Protein 3BD9 (pdb70)

CATH classification: 3.40.50.300

Organism: Homo sapiens (NCBI:txid9606)

Nearest PDB structures (foldseek):
  3bd9-assembly1_A  TM=1.004E+00  e=4.481E-53  Homo sapiens
  7sce-assembly1_A  TM=9.967E-01  e=6.102E-47  Escherichia coli K-12
  1zrh-assembly1_A  TM=9.631E-01  e=1.622E-33  Homo sapiens
  1vkj-assembly1_C  TM=9.773E-01  e=6.300E-31  Mus musculus
  1t8t-assembly1_B  TM=9.477E-01  e=1.942E-28  Homo sapiens

Foldseek 3Di:
DKFQADALEEAQDAVQLCQVVLLVLLVLDPQEDEQPDAPCQLLDPVNVVVDPVVVSVSGHIDDPSHGYYYYHNVNLPRLRRLVSVCVVPLLGAYEYGHEFLLVQLLSVVFVVVVVQVVVPHDDDDPCPQQADPVVRAGDCVRCSNVSSLNLVSVVSNCVRHPLLRYDYAHSVCCFVPNPVSSVVVCVSVVHDDDRDPQQWDDDVVVSGIWGDRDPPDIGRDDDDTDDDDPVSSVNSNVVSVVSLVVVCVSNVHNNDHD

Secondary structure (DSSP, 8-state):
--EE---SEEEEE-TTSSHHHHHHHHTTSTTEEEPSS----TT-HHHHHT-HHHHHTTSPEE-TT-EEEEE-GGGGT-TTHHHHHHHH-TT-EEEEEE--HHHHHHHHHHHHHHHHHHTT-----HHHHHB-TTT-SB-TTSHHHHHT-HHHHHHHHHTTS-GGGEEEEEHHHHHH-HHHHHHHHHHHTT------GGGEEEETTTTEEEEE-SSS-EE-----PPP--HHHHHHHHHHHHHHHHHHHHHHS------

Radius of gyration: 18.95 Å; Cα contacts (8 Å, |Δi|>4): 386; chains: 1; bounding box: 40×45×60 Å

InterPro domains:
  IPR000863 Sulfotransferase domain [PF00685] (91-335)
  IPR027417 P-loop containing nucleoside triphosphate hydrolase [G3DSA:3.40.50.300] (86-346)
  IPR027417 P-loop containing nucleoside triphosphate hydrolase [SSF52540] (83-345)
  IPR037359 Heparan sulfate sulfotransferase [PTHR10605] (77-345)

Structure (mmCIF, N/CA/C/O backbone):
data_3BD9
#
_entry.id   3BD9
#
_cell.length_a   59.270
_cell.length_b   59.270
_cell.length_c   173.957
_cell.angle_alpha   90.00
_cell.angle_beta   90.00
_cell.angle_gamma   90.00
#
_symmetry.space_group_name_H-M   'P 43 21 2'
#
loop_
_entity.id
_entity.type
_entity.pdbx_description
1 polymer 'Heparan sulfate glucosamine 3-O-sulfotransferase 5'
2 non-polymer "ADENOSINE-3'-5'-DIPHOSPHATE"
3 water water
#
loop_
_atom_site.group_PDB
_atom_site.id
_atom_site.type_symbol
_atom_site.label_atom_id
_atom_site.label_alt_id
_atom_site.label_comp_id
_atom_site.label_asym_id
_atom_site.label_entity_id
_atom_site.label_seq_id
_atom_site.pdbx_PDB_ins_code
_atom_site.Cartn_x
_atom_site.Cartn_y
_atom_site.Cartn_z
_atom_site.occupancy
_atom_site.B_iso_or_equiv
_atom_site.auth_seq_id
_atom_site.auth_comp_id
_atom_site.auth_asym_id
_atom_site.auth_atom_id
_atom_site.pdbx_PDB_model_num
ATOM 1 N N . SER A 1 19 ? 0.510 35.298 86.592 1.00 50.21 85 SER A N 1
ATOM 2 C CA . SER A 1 19 ? 0.506 33.807 86.668 1.00 50.17 85 SER A CA 1
ATOM 3 C C . SER A 1 19 ? -0.253 33.203 85.490 1.00 48.86 85 SER A C 1
ATOM 4 O O . SER A 1 19 ? 0.090 32.126 85.004 1.00 51.16 85 SER A O 1
ATOM 7 N N . HIS A 1 20 ? -1.294 33.893 85.039 1.00 45.34 86 HIS A N 1
ATOM 8 C CA . HIS A 1 20 ? -2.078 33.425 83.906 1.00 41.94 86 HIS A CA 1
ATOM 9 C C . HIS A 1 20 ? -2.023 34.508 82.829 1.00 41.21 86 HIS A C 1
ATOM 10 O O . HIS A 1 20 ? -2.700 35.532 82.936 1.00 39.97 86 HIS A O 1
ATOM 17 N N . MET A 1 21 ? -1.211 34.286 81.798 1.00 39.93 87 MET A N 1
ATOM 18 C CA . MET A 1 21 ? -1.074 35.271 80.732 1.00 41.56 87 MET A CA 1
ATOM 19 C C . MET A 1 21 ? -0.973 34.703 79.328 1.00 39.87 87 MET A C 1
ATOM 20 O O . MET A 1 21 ? -0.708 33.514 79.127 1.00 38.51 87 MET A O 1
ATOM 25 N N . GLN A 1 22 ? -1.174 35.582 78.355 1.00 36.82 88 GLN A N 1
ATOM 26 C CA . GLN A 1 22 ? -1.073 35.207 76.962 1.00 34.86 88 GLN A CA 1
ATOM 27 C C . GLN A 1 22 ? 0.402 35.330 76.631 1.00 34.07 88 GLN A C 1
ATOM 28 O O . GLN A 1 22 ? 0.970 36.417 76.693 1.00 35.20 88 GLN A O 1
ATOM 34 N N . GLN A 1 23 ? 1.028 34.207 76.308 1.00 32.59 89 GLN A N 1
ATOM 35 C CA . GLN A 1 23 ? 2.452 34.205 75.999 1.00 33.06 89 GLN A CA 1
ATOM 36 C C . GLN A 1 23 ? 2.706 33.910 74.526 1.00 32.25 89 GLN A C 1
ATOM 37 O O . GLN A 1 23 ? 1.925 33.209 73.875 1.00 30.53 89 GLN A O 1
ATOM 43 N N . LEU A 1 24 ? 3.796 34.456 73.999 1.00 31.49 90 LEU A N 1
ATOM 44 C CA . LEU A 1 24 ? 4.161 34.198 72.616 1.00 31.41 90 LEU A CA 1
ATOM 45 C C . LEU A 1 24 ? 4.585 32.729 72.550 1.00 30.49 90 LEU A C 1
ATOM 46 O O . LEU A 1 24 ? 5.111 32.186 73.521 1.00 31.24 90 LEU A O 1
ATOM 51 N N . PRO A 1 25 ? 4.357 32.064 71.412 1.00 30.51 91 PRO A N 1
ATOM 52 C CA . PRO A 1 25 ? 4.746 30.652 71.287 1.00 29.58 91 PRO A CA 1
ATOM 53 C C . PRO A 1 25 ? 6.257 30.439 71.411 1.00 29.51 91 PRO A C 1
ATOM 54 O O . PRO A 1 25 ? 7.036 31.280 70.978 1.00 29.25 91 PRO A O 1
ATOM 58 N N . LYS A 1 26 ? 6.669 29.335 72.031 1.00 28.38 92 LYS A N 1
ATOM 59 C CA . LYS A 1 26 ? 8.091 29.046 72.163 1.00 30.53 92 LYS A CA 1
ATOM 60 C C . LYS A 1 26 ? 8.471 27.933 71.186 1.00 29.34 92 LYS A C 1
ATOM 61 O O . LYS A 1 26 ? 9.634 27.530 71.086 1.00 29.20 92 LYS A O 1
ATOM 67 N N . ALA A 1 27 ? 7.471 27.446 70.463 1.00 26.47 93 ALA A N 1
ATOM 68 C CA . ALA A 1 27 ? 7.678 26.405 69.469 1.00 27.24 93 ALA A CA 1
ATOM 69 C C . ALA A 1 27 ? 6.631 26.604 68.387 1.00 26.74 93 ALA A C 1
ATOM 70 O O . ALA A 1 27 ? 5.455 26.843 68.679 1.00 27.23 93 ALA A O 1
ATOM 72 N N . ILE A 1 28 ? 7.059 26.512 67.138 1.00 24.86 94 ILE A N 1
ATOM 73 C CA . ILE A 1 28 ? 6.144 26.684 66.028 1.00 24.03 94 ILE A CA 1
ATOM 74 C C . ILE A 1 28 ? 6.289 25.554 65.027 1.00 23.79 94 ILE A C 1
ATOM 75 O O . ILE A 1 28 ? 7.405 25.191 64.634 1.00 24.66 94 ILE A O 1
ATOM 80 N N . ILE A 1 29 ? 5.153 24.991 64.633 1.00 21.97 95 ILE A N 1
ATOM 81 C CA . ILE A 1 29 ? 5.117 23.932 63.640 1.00 20.52 95 ILE A CA 1
ATOM 82 C C . ILE A 1 29 ? 5.017 24.722 62.350 1.00 21.63 95 ILE A C 1
ATOM 83 O O . ILE A 1 29 ? 3.941 25.205 61.987 1.00 22.34 95 ILE A O 1
ATOM 88 N N . ILE A 1 30 ? 6.142 24.868 61.662 1.00 20.95 96 ILE A N 1
ATOM 89 C CA . ILE A 1 30 ? 6.160 25.657 60.444 1.00 22.78 96 ILE A CA 1
ATOM 90 C C . ILE A 1 30 ? 5.793 24.922 59.160 1.00 24.95 96 ILE A C 1
ATOM 91 O O . ILE A 1 30 ? 5.633 25.548 58.109 1.00 27.02 96 ILE A O 1
ATOM 96 N N . GLY A 1 31 ? 5.643 23.605 59.247 1.00 25.06 97 GLY A N 1
ATOM 97 C CA . GLY A 1 31 ? 5.298 22.820 58.075 1.00 23.26 97 GLY A CA 1
ATOM 98 C C . GLY A 1 31 ? 5.480 21.347 58.392 1.00 24.12 97 GLY A C 1
ATOM 99 O O . GLY A 1 31 ? 5.809 21.013 59.525 1.00 24.27 97 GLY A O 1
ATOM 100 N N . VAL A 1 32 ? 5.264 20.467 57.417 1.00 23.98 98 VAL A N 1
ATOM 101 C CA . VAL A 1 32 ? 4.860 20.864 56.069 1.00 25.47 98 VAL 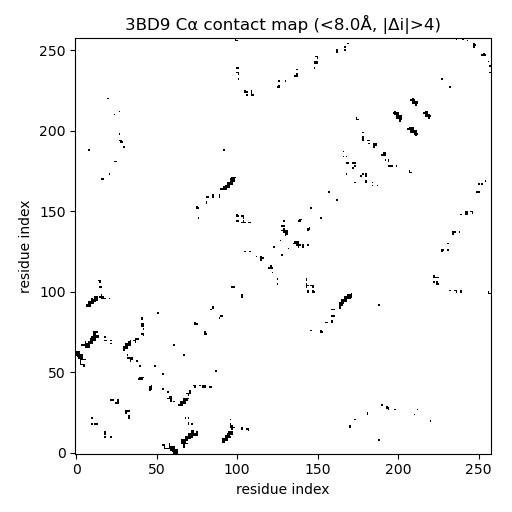A CA 1
ATOM 102 C C . VAL A 1 32 ? 3.399 20.506 55.812 1.00 26.73 98 VAL A C 1
ATOM 103 O O . VAL A 1 32 ? 2.915 19.479 56.292 1.00 28.08 98 VAL A O 1
ATOM 107 N N . ARG A 1 33 ? 2.696 21.342 55.054 1.00 27.24 99 ARG A N 1
ATOM 108 C CA . ARG A 1 33 ? 1.291 21.079 54.739 1.00 28.80 99 ARG A CA 1
ATOM 109 C C . ARG A 1 33 ? 1.100 19.649 54.216 1.00 26.49 99 ARG A C 1
ATOM 110 O O . ARG A 1 33 ? 1.813 19.207 53.316 1.00 25.27 99 ARG A O 1
ATOM 118 N N . LYS A 1 34 ? 0.130 18.943 54.787 1.00 25.43 100 LYS A N 1
ATOM 119 C CA . LYS A 1 34 ? -0.184 17.559 54.421 1.00 26.98 100 LYS A CA 1
ATOM 120 C C . LYS A 1 34 ? 0.790 16.549 55.022 1.00 24.91 100 LYS A C 1
ATOM 121 O O . LYS A 1 34 ? 0.697 15.352 54.752 1.00 25.35 100 LYS A O 1
ATOM 127 N N . GLY A 1 35 ? 1.717 17.027 55.845 1.00 22.08 101 GLY A N 1
ATOM 128 C CA . GLY A 1 35 ? 2.664 16.121 56.469 1.00 22.28 101 GLY A CA 1
ATOM 129 C C . GLY A 1 35 ? 2.112 15.603 57.785 1.00 22.84 101 GLY A C 1
ATOM 130 O O . GLY A 1 35 ? 2.683 14.700 58.398 1.00 23.52 101 GLY A O 1
ATOM 131 N N . GLY A 1 36 ? 0.996 16.189 58.212 1.00 23.66 102 GLY A N 1
ATOM 132 C CA . GLY A 1 36 ? 0.355 15.807 59.457 1.00 23.35 102 GLY A CA 1
ATOM 133 C C . GLY A 1 36 ? 0.507 16.858 60.546 1.00 25.86 102 GLY A C 1
ATOM 134 O O . GLY A 1 36 ? 0.631 16.516 61.727 1.00 24.29 102 GLY A O 1
ATOM 135 N N . THR A 1 37 ? 0.494 18.137 60.163 1.00 24.02 103 THR A N 1
ATOM 136 C CA . THR A 1 37 ? 0.646 19.224 61.129 1.00 24.83 103 THR A CA 1
ATOM 137 C C . THR A 1 37 ? -0.470 19.304 62.178 1.00 27.06 103 THR A C 1
ATOM 138 O O . THR A 1 37 ? -0.198 19.522 63.362 1.00 26.48 103 THR A O 1
ATOM 142 N N . ARG A 1 38 ? -1.721 19.154 61.750 1.00 28.88 104 ARG A N 1
ATOM 143 C CA . ARG A 1 38 ? -2.861 19.208 62.682 1.00 29.28 104 ARG A CA 1
ATOM 144 C C . ARG A 1 38 ? -2.775 18.056 63.693 1.00 26.73 104 ARG A C 1
ATOM 145 O O . ARG A 1 38 ? -2.899 18.261 64.906 1.00 25.54 104 ARG A O 1
ATOM 153 N N . ALA A 1 39 ? -2.545 16.849 63.185 1.00 25.59 105 ALA A N 1
ATOM 154 C CA . ALA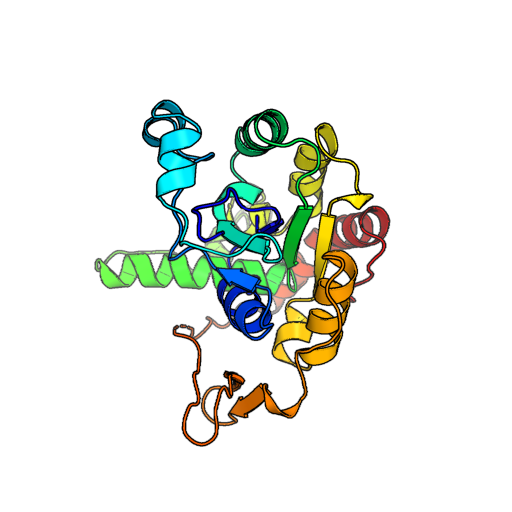 A 1 39 ? -2.421 15.663 64.026 1.00 25.41 105 ALA A CA 1
ATOM 155 C C . ALA A 1 39 ? -1.301 15.848 65.044 1.00 26.15 105 ALA A C 1
ATOM 156 O O . ALA A 1 39 ? -1.463 15.542 66.224 1.00 26.60 105 ALA A O 1
ATOM 158 N N . LEU A 1 40 ? -0.160 16.354 64.589 1.00 24.88 106 LEU A N 1
ATOM 159 C CA . LEU A 1 40 ? 0.964 16.563 65.493 1.00 25.56 106 LEU A CA 1
ATOM 160 C C . LEU A 1 40 ? 0.598 17.540 66.607 1.00 25.83 106 LEU A C 1
ATOM 161 O O . LEU A 1 40 ? 0.901 17.304 67.780 1.00 26.46 106 LEU A O 1
ATOM 166 N N . LEU A 1 41 ? -0.049 18.638 66.238 1.00 25.49 107 LEU A N 1
ATOM 167 C CA . LEU A 1 41 ? -0.439 19.641 67.222 1.00 28.06 107 LEU A CA 1
ATOM 168 C C . LEU A 1 41 ? -1.415 19.069 68.248 1.00 28.40 107 LEU A C 1
ATOM 169 O O . LEU A 1 41 ? -1.247 19.268 69.450 1.00 29.16 107 LEU A O 1
ATOM 174 N N . GLU A 1 42 ? -2.431 18.356 67.771 1.00 29.06 108 GLU A N 1
ATOM 175 C CA . GLU A 1 42 ? -3.422 17.768 68.657 1.00 30.61 108 GLU A CA 1
ATOM 176 C C . GLU A 1 42 ? -2.799 16.776 69.627 1.00 31.43 108 GLU A C 1
ATOM 177 O O . GLU A 1 42 ? -3.180 16.721 70.791 1.00 30.85 108 GLU A O 1
ATOM 183 N N . MET A 1 43 ? -1.854 15.979 69.142 1.00 30.44 109 MET A N 1
ATO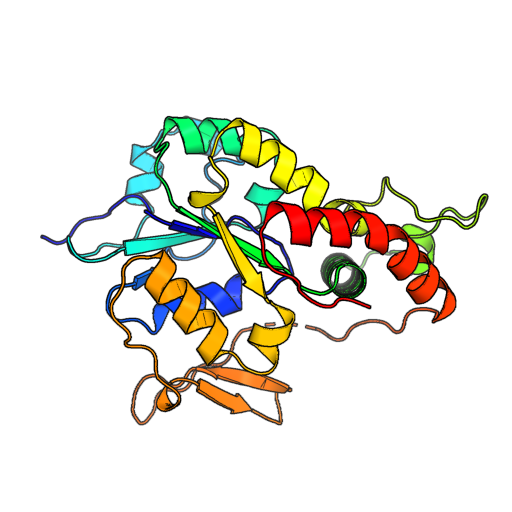M 184 C CA . MET A 1 43 ? -1.218 14.980 69.986 1.00 30.79 109 MET A CA 1
ATOM 185 C C . MET A 1 43 ? -0.303 15.601 71.032 1.00 31.18 109 MET A C 1
ATOM 186 O O . MET A 1 43 ? -0.269 15.148 72.172 1.00 31.29 109 MET A O 1
ATOM 191 N N . LEU A 1 44 ? 0.442 16.633 70.649 1.00 30.29 110 LEU A N 1
ATOM 192 C CA . LEU A 1 44 ? 1.325 17.308 71.590 1.00 29.75 110 LEU A CA 1
ATOM 193 C C . LEU A 1 44 ? 0.473 17.963 72.673 1.00 29.66 110 LEU A C 1
ATOM 194 O O . LEU A 1 44 ? 0.919 18.133 73.802 1.00 31.03 110 LEU A O 1
ATOM 199 N N . ASN A 1 45 ? -0.761 18.314 72.324 1.00 28.85 111 ASN A N 1
ATOM 200 C CA . ASN A 1 45 ? -1.660 18.948 73.278 1.00 29.54 111 ASN A CA 1
ATOM 201 C C . ASN A 1 45 ? -2.087 17.980 74.377 1.00 30.77 111 ASN A C 1
ATOM 202 O O . ASN A 1 45 ? -2.742 18.375 75.345 1.00 28.79 111 ASN A O 1
ATO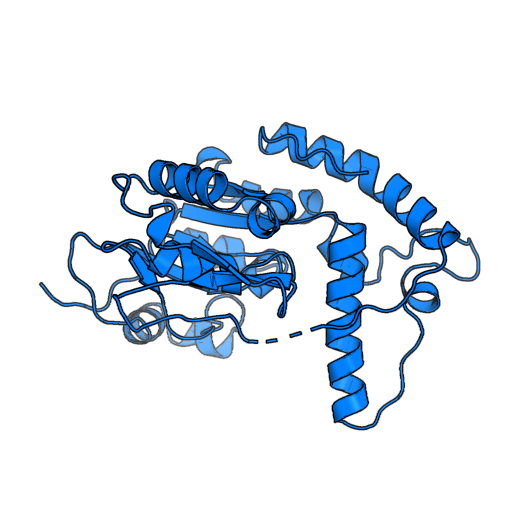M 207 N N . LEU A 1 46 ? -1.722 16.711 74.222 1.00 31.22 112 LEU A N 1
ATOM 208 C CA . LEU A 1 46 ? -2.044 15.710 75.234 1.00 32.84 112 LEU A CA 1
ATOM 209 C C . LEU A 1 46 ? -1.164 15.969 76.454 1.00 32.64 112 LEU A C 1
ATOM 210 O O . LEU A 1 46 ? -1.527 15.613 77.575 1.00 32.92 112 LEU A O 1
ATOM 215 N N . HIS A 1 47 ? -0.005 16.587 76.223 1.00 31.28 113 HIS A N 1
ATOM 216 C CA . HIS A 1 47 ? 0.934 16.898 77.298 1.00 30.78 113 HIS A CA 1
ATOM 217 C C . HIS A 1 47 ? 0.388 18.040 78.162 1.00 33.67 113 HIS A C 1
ATOM 218 O O . HIS A 1 47 ? 0.030 19.110 77.657 1.00 33.27 113 HIS A O 1
ATOM 225 N N . PRO A 1 48 ? 0.318 17.824 79.481 1.00 35.16 114 PRO A N 1
ATOM 226 C CA . PRO A 1 48 ? -0.192 18.833 80.418 1.00 36.61 114 PRO A CA 1
ATOM 227 C C . PRO A 1 48 ? 0.474 20.205 80.370 1.00 36.08 114 PRO A C 1
ATOM 228 O O . PRO A 1 48 ? -0.136 21.202 80.761 1.00 39.41 114 PRO A O 1
ATOM 232 N N . ALA A 1 49 ? 1.712 20.269 79.892 1.00 34.73 115 ALA A N 1
ATOM 233 C CA . ALA A 1 49 ? 2.418 21.549 79.828 1.00 33.98 115 ALA A CA 1
ATOM 234 C C . ALA A 1 49 ? 2.271 22.267 78.487 1.00 33.97 115 ALA A C 1
ATOM 235 O O . ALA A 1 49 ? 2.710 23.407 78.341 1.00 34.59 115 ALA A O 1
ATOM 237 N N . VAL A 1 50 ? 1.648 21.609 77.514 1.00 32.10 116 VAL A N 1
ATOM 238 C CA . VAL A 1 50 ? 1.451 22.214 76.202 1.00 31.53 116 VAL A CA 1
ATOM 239 C C . VAL A 1 50 ? 0.088 22.874 76.057 1.00 33.79 116 VAL A C 1
ATOM 240 O O . VAL A 1 50 ? -0.925 22.342 76.520 1.00 36.41 116 VAL A O 1
ATOM 244 N N . VAL A 1 51 ? 0.071 24.041 75.418 1.00 33.55 117 VAL A N 1
ATOM 245 C CA . VAL A 1 51 ? -1.164 24.775 75.163 1.00 34.75 117 VAL A CA 1
ATOM 246 C C . VAL A 1 51 ? -1.109 25.161 73.680 1.00 37.31 117 VAL A C 1
ATOM 247 O O . VAL A 1 51 ? -0.157 25.803 73.229 1.00 34.79 117 VAL A O 1
ATOM 251 N N . LYS A 1 52 ? -2.116 24.763 72.913 1.00 39.27 118 LYS A N 1
ATOM 252 C CA . LYS A 1 52 ? -2.103 25.075 71.495 1.00 43.69 118 LYS A CA 1
ATOM 253 C C . LYS A 1 52 ? -2.884 26.326 71.123 1.00 45.70 118 LYS A C 1
ATOM 254 O O . LYS A 1 52 ? -3.965 26.580 71.654 1.00 45.03 118 LYS A O 1
ATOM 260 N N . ALA A 1 53 ? -2.316 27.110 70.211 1.00 48.06 119 ALA A N 1
ATOM 261 C CA . ALA A 1 53 ? -2.969 28.316 69.727 1.00 52.19 119 ALA A CA 1
ATOM 262 C C . ALA A 1 53 ? -4.130 27.853 68.850 1.00 54.71 119 ALA A C 1
ATOM 263 O O . ALA A 1 53 ? -3.953 26.995 67.980 1.00 53.78 119 ALA A O 1
ATOM 265 N N . SER A 1 54 ? -5.315 28.411 69.083 1.00 58.72 120 SER A N 1
ATOM 266 C CA . SER A 1 54 ? -6.503 28.032 68.319 1.00 62.46 120 SER A CA 1
ATOM 267 C C . SER A 1 54 ? -6.449 28.504 66.868 1.00 64.21 120 SER A C 1
ATOM 268 O O . SER A 1 54 ? -6.269 29.695 66.594 1.00 64.98 120 SER A O 1
ATOM 270 N N . GLN A 1 55 ? -6.609 27.554 65.949 1.00 64.97 121 GLN A N 1
ATOM 271 C CA . GLN A 1 55 ? -6.596 27.831 64.518 1.00 65.46 121 GLN A CA 1
ATOM 272 C C . GLN A 1 55 ? -5.298 28.492 64.074 1.00 65.22 121 GLN A C 1
ATOM 273 O O . GLN A 1 55 ? -4.426 28.787 64.894 1.00 65.12 121 GLN A O 1
ATOM 275 N N . GLU A 1 56 ? -5.176 28.708 62.767 1.00 64.73 122 GLU A N 1
ATOM 276 C CA . GLU A 1 56 ? -4.002 29.359 62.199 1.00 66.07 122 GLU A CA 1
ATOM 277 C C . GLU A 1 56 ? -4.264 30.862 62.201 1.00 64.69 122 GLU A C 1
ATOM 278 O O . GLU A 1 56 ? -5.312 31.316 61.742 1.00 64.63 122 GLU A O 1
ATOM 284 N N . ILE A 1 57 ? -3.309 31.627 62.721 1.00 62.63 123 ILE A N 1
ATOM 285 C CA . ILE A 1 57 ? -3.454 33.074 62.807 1.00 60.25 123 ILE A CA 1
ATOM 286 C C . ILE A 1 57 ? -2.898 33.814 61.589 1.00 57.76 123 ILE A C 1
ATOM 287 O O . ILE A 1 57 ? -3.304 34.943 61.310 1.00 57.52 123 ILE A O 1
ATOM 292 N N . HIS A 1 58 ? -1.982 33.180 60.863 1.00 55.75 124 HIS A N 1
ATOM 293 C CA . HIS A 1 58 ? -1.376 33.811 59.690 1.00 54.19 124 HIS A CA 1
ATOM 294 C C . HIS A 1 58 ? -0.838 35.183 60.073 1.00 51.39 124 HIS A C 1
ATOM 295 O O . HIS A 1 58 ? -1.390 36.214 59.686 1.00 51.39 124 HIS A O 1
ATOM 302 N N . PHE A 1 59 ? 0.245 35.192 60.837 1.00 47.89 125 PHE A N 1
ATOM 303 C CA . PHE A 1 59 ? 0.829 36.441 61.283 1.00 44.72 125 PHE A CA 1
ATOM 304 C C . PHE A 1 59 ? 2.042 36.861 60.463 1.00 43.98 125 PHE A C 1
ATOM 305 O O . PHE A 1 59 ? 2.084 37.966 59.928 1.00 44.53 125 PHE A O 1
ATOM 313 N N . PHE A 1 60 ? 3.020 35.969 60.358 1.00 42.91 126 PHE A N 1
ATOM 314 C CA . PHE A 1 60 ? 4.252 36.256 59.632 1.00 41.80 126 PHE A CA 1
ATOM 315 C C . PHE A 1 60 ? 4.150 36.184 58.114 1.00 41.83 126 PHE A C 1
ATOM 316 O O . PHE A 1 60 ? 4.972 36.763 57.413 1.00 39.95 126 PHE A O 1
ATOM 324 N N . ASP A 1 61 ? 3.148 35.473 57.611 1.00 44.48 127 ASP A N 1
ATOM 325 C CA . ASP A 1 61 ? 2.965 35.320 56.169 1.00 47.02 127 ASP A CA 1
ATOM 326 C C . ASP A 1 61 ? 1.934 36.286 55.586 1.00 48.99 127 ASP A C 1
ATOM 327 O O . ASP A 1 61 ? 1.556 36.162 54.421 1.00 49.65 127 ASP A O 1
ATOM 332 N N . ASN A 1 62 ? 1.481 37.241 56.392 1.00 50.19 128 ASN A N 1
ATOM 333 C CA . ASN A 1 62 ? 0.480 38.207 55.947 1.00 50.99 128 ASN A CA 1
ATOM 334 C C . ASN A 1 62 ? 0.890 39.621 56.345 1.00 51.56 128 ASN A C 1
ATOM 335 O O . ASN A 1 62 ? 0.865 39.962 57.527 1.00 52.19 128 ASN A O 1
ATOM 340 N N . ASP A 1 63 ? 1.252 40.446 55.364 1.00 53.31 129 ASP A N 1
ATOM 341 C CA . ASP A 1 63 ? 1.677 41.822 55.635 1.00 54.44 129 ASP A CA 1
ATOM 342 C C . ASP A 1 63 ? 0.655 42.646 56.416 1.00 54.29 129 ASP A C 1
ATOM 343 O O . ASP A 1 63 ? 1.023 43.430 57.290 1.00 55.46 129 ASP A O 1
ATOM 348 N N . GLU A 1 64 ? -0.623 42.478 56.099 1.00 53.88 130 GLU A N 1
ATOM 349 C CA . GLU A 1 64 ? -1.667 43.219 56.796 1.00 53.25 130 GLU A CA 1
ATOM 350 C C . GLU A 1 64 ? -1.597 42.939 58.297 1.00 52.30 130 GLU A C 1
ATOM 351 O O . GLU A 1 64 ? -1.531 43.863 59.108 1.00 52.85 130 GLU A O 1
ATOM 353 N N . ASN A 1 65 ? -1.605 41.661 58.662 1.00 50.85 131 ASN A N 1
ATOM 354 C CA . ASN A 1 65 ? -1.550 41.274 60.068 1.00 48.01 131 ASN A CA 1
ATOM 355 C C . ASN A 1 65 ? -0.190 41.521 60.709 1.00 46.58 131 ASN A C 1
ATOM 356 O O . ASN A 1 65 ? -0.113 41.917 61.874 1.00 45.88 131 ASN A O 1
ATOM 361 N N . TYR A 1 66 ? 0.881 41.286 59.957 1.00 44.31 132 TYR A N 1
ATOM 362 C CA . TYR A 1 66 ? 2.219 41.493 60.487 1.00 42.97 132 TYR A CA 1
ATOM 363 C C . TYR A 1 66 ? 2.432 42.963 60.819 1.00 43.07 132 TYR A C 1
ATOM 364 O O . TYR A 1 66 ? 3.281 43.303 61.642 1.00 42.45 132 TYR A O 1
ATOM 373 N N . GLY A 1 67 ? 1.653 43.833 60.179 1.00 43.87 133 GLY A N 1
ATOM 374 C CA . GLY A 1 67 ? 1.777 45.260 60.425 1.00 43.25 133 GLY A CA 1
ATOM 375 C C . GLY A 1 67 ? 1.212 45.668 61.775 1.00 44.43 133 GLY A C 1
ATOM 376 O O . GLY A 1 67 ? 1.643 46.663 62.368 1.00 43.64 133 GLY A O 1
ATOM 377 N N . LYS A 1 68 ? 0.248 44.897 62.269 1.00 44.09 134 LYS A N 1
ATOM 378 C CA . LYS A 1 68 ? -0.373 45.192 63.561 1.00 45.24 134 LYS A CA 1
ATOM 379 C C . LYS A 1 68 ? 0.587 45.024 64.748 1.00 43.74 134 LYS A C 1
ATOM 380 O O . LYS A 1 68 ? 0.275 45.435 65.867 1.00 45.01 134 LYS A O 1
ATOM 386 N N . GLY A 1 69 ? 1.750 44.423 64.508 1.00 41.22 135 GLY A N 1
ATOM 387 C CA . GLY A 1 69 ? 2.721 44.260 65.579 1.00 39.13 135 GLY A CA 1
ATOM 388 C C . GLY A 1 69 ? 2.660 42.984 66.403 1.00 38.65 135 GLY A C 1
ATOM 389 O O . GLY A 1 69 ? 1.644 42.279 66.433 1.00 37.94 135 GLY A O 1
ATOM 390 N N . ILE A 1 70 ? 3.763 42.701 67.091 1.00 38.12 136 ILE A N 1
ATOM 391 C CA . ILE A 1 70 ? 3.884 41.511 67.929 1.00 37.82 136 ILE A CA 1
ATOM 392 C C . ILE A 1 70 ? 2.822 41.418 69.029 1.00 37.80 136 ILE A C 1
ATOM 393 O O . ILE A 1 70 ? 2.372 40.325 69.371 1.00 36.90 136 ILE A O 1
ATOM 398 N N . GLU A 1 71 ? 2.410 42.553 69.575 1.00 37.85 137 GLU A N 1
ATOM 399 C CA . GLU A 1 71 ? 1.406 42.540 70.628 1.00 38.77 137 GLU A CA 1
ATOM 400 C C . GLU A 1 71 ? 0.046 42.018 70.162 1.00 38.75 137 GLU A C 1
ATOM 401 O O . GLU A 1 71 ? -0.639 41.303 70.897 1.00 38.70 137 GLU A O 1
ATOM 407 N N . TRP A 1 72 ? -0.350 42.374 68.948 1.00 39.83 138 TRP A N 1
ATOM 408 C CA . TRP A 1 72 ? -1.623 41.899 68.414 1.00 40.47 138 TRP A CA 1
ATOM 409 C C . TRP A 1 72 ? -1.551 40.375 68.346 1.00 40.11 138 TRP A C 1
ATOM 410 O O . TRP A 1 72 ? -2.506 39.677 68.681 1.00 40.78 138 TRP A O 1
ATOM 421 N N . TYR A 1 73 ? -0.396 39.878 67.915 1.00 39.48 139 TYR A N 1
ATOM 422 C CA . TYR A 1 73 ? -0.130 38.446 67.785 1.00 39.63 139 TYR A CA 1
ATOM 423 C C . TYR A 1 73 ? -0.234 37.763 69.144 1.00 39.70 139 TYR A C 1
ATOM 424 O O . TYR A 1 73 ? -0.919 36.752 69.309 1.00 39.27 139 TYR A O 1
ATOM 433 N N . ARG A 1 74 ? 0.462 38.342 70.110 1.00 39.73 140 ARG A N 1
ATOM 434 C CA . ARG A 1 74 ? 0.498 37.857 71.477 1.00 39.68 140 ARG A CA 1
ATOM 435 C C . ARG A 1 74 ? -0.914 37.701 72.054 1.00 40.27 140 ARG A C 1
ATOM 436 O O . ARG A 1 74 ? -1.231 36.675 72.658 1.00 37.32 140 ARG A O 1
ATOM 444 N N . LYS A 1 75 ? -1.760 38.712 71.853 1.00 40.65 141 LYS A N 1
ATOM 445 C CA . LYS A 1 75 ? -3.126 38.685 72.376 1.00 41.65 141 LYS A CA 1
ATOM 446 C C . LYS A 1 75 ? -4.079 37.793 71.591 1.00 41.20 141 LYS A C 1
ATOM 447 O O . LYS A 1 75 ? -5.276 37.760 71.863 1.00 41.49 141 LYS A O 1
ATOM 453 N N . LYS A 1 76 ? -3.548 37.074 70.610 1.00 40.92 142 LYS A N 1
ATOM 454 C CA . LYS A 1 76 ? -4.363 36.149 69.829 1.00 39.81 142 LYS A CA 1
ATOM 455 C C . LYS A 1 76 ? -4.046 34.751 70.370 1.00 39.15 142 LYS A C 1
ATOM 456 O O . LYS A 1 76 ? -4.620 33.749 69.940 1.00 38.58 142 LYS A O 1
ATOM 458 N N . MET A 1 77 ? -3.117 34.702 71.323 1.00 37.74 143 MET A N 1
ATOM 459 C CA . MET A 1 77 ? -2.709 33.449 71.950 1.00 37.59 143 MET A CA 1
ATOM 460 C C . MET A 1 77 ? -3.626 33.141 73.139 1.00 37.01 143 MET A C 1
ATOM 461 O O . MET A 1 77 ? -4.244 34.036 73.718 1.00 36.22 143 MET A O 1
ATOM 466 N N . PRO A 1 78 ? -3.724 31.863 73.518 1.00 35.53 144 PRO A N 1
ATOM 467 C CA . PRO A 1 78 ? -4.579 31.515 74.650 1.00 34.81 144 PRO A CA 1
ATOM 468 C C . PRO A 1 78 ? -3.839 31.843 75.945 1.00 35.19 144 PRO A C 1
ATOM 469 O O . PRO A 1 78 ? -2.630 32.084 75.923 1.00 34.18 144 PRO A O 1
ATOM 473 N N . PHE A 1 79 ? -4.560 31.881 77.061 1.00 34.62 145 PHE A N 1
ATOM 474 C CA . PHE A 1 79 ? -3.945 32.170 78.353 1.00 34.08 145 PHE A CA 1
ATOM 475 C C . PHE A 1 79 ? -3.276 30.903 78.884 1.00 34.88 145 PHE A C 1
ATOM 476 O O . PHE A 1 79 ? -3.824 29.806 78.768 1.00 35.85 145 PHE A O 1
ATOM 484 N N . SER A 1 80 ? -2.091 31.060 79.465 1.00 33.34 146 SER A N 1
ATOM 485 C CA . SER A 1 80 ? -1.345 29.923 79.991 1.00 33.63 146 SER A CA 1
ATOM 486 C C . SER A 1 80 ? -0.483 30.316 81.187 1.00 33.26 146 SER A C 1
ATOM 487 O O . SER A 1 80 ? -0.297 31.496 81.474 1.00 32.15 146 SER A O 1
ATOM 490 N N . TYR A 1 81 ? 0.051 29.311 81.870 1.00 33.95 147 TYR A N 1
ATOM 491 C CA . TYR A 1 81 ? 0.889 29.518 83.043 1.00 34.05 147 TYR A CA 1
ATOM 492 C C . TYR A 1 81 ? 2.367 29.554 82.664 1.00 35.95 147 TYR A C 1
ATOM 493 O O . TYR A 1 81 ? 2.773 28.980 81.653 1.00 34.37 147 TYR A O 1
ATOM 502 N N . PRO A 1 82 ? 3.189 30.232 83.481 1.00 37.57 148 PRO A N 1
ATOM 503 C CA . PRO A 1 82 ? 4.633 30.391 83.287 1.00 39.51 148 PRO A CA 1
ATOM 504 C C . PRO A 1 82 ? 5.379 29.148 82.828 1.00 41.62 148 PRO A C 1
ATOM 505 O O . PRO A 1 82 ? 6.221 29.220 81.934 1.00 43.63 148 PRO A O 1
ATOM 509 N N . GLN A 1 83 ? 5.063 28.013 83.438 1.00 42.48 149 GLN A N 1
ATOM 510 C CA . GLN A 1 83 ? 5.730 26.759 83.113 1.00 43.90 149 GLN A CA 1
ATOM 511 C C . GLN A 1 83 ? 5.166 26.040 81.883 1.00 43.19 149 GLN A C 1
ATOM 512 O O . GLN A 1 83 ? 5.501 24.878 81.628 1.00 43.92 149 GLN A O 1
ATOM 514 N N . GLN A 1 84 ? 4.314 26.716 81.121 1.00 39.52 150 GLN A N 1
ATOM 515 C CA . GLN A 1 84 ? 3.743 26.088 79.940 1.00 37.29 150 GLN A CA 1
ATOM 516 C C . GLN A 1 84 ? 4.342 26.645 78.667 1.00 37.30 150 GLN A C 1
ATOM 517 O O . GLN A 1 84 ? 4.814 27.781 78.628 1.00 37.40 150 GLN A O 1
ATOM 523 N N . ILE A 1 85 ? 4.325 25.825 77.625 1.00 36.01 151 ILE A N 1
ATOM 524 C CA . ILE A 1 85 ? 4.842 26.234 76.338 1.00 34.82 151 ILE A CA 1
ATOM 525 C C . ILE A 1 85 ? 3.687 26.284 75.352 1.00 32.05 151 ILE A C 1
ATOM 526 O O . ILE A 1 85 ? 2.922 25.325 75.215 1.00 32.75 151 ILE A O 1
ATOM 531 N N . THR A 1 86 ? 3.562 27.415 74.675 1.00 28.91 152 THR A N 1
ATOM 532 C CA . THR A 1 86 ? 2.513 27.604 73.685 1.00 27.07 152 THR A CA 1
ATOM 533 C C . THR A 1 86 ? 3.075 27.213 72.321 1.00 27.17 152 THR A C 1
ATOM 534 O O . THR A 1 86 ? 4.206 27.554 71.975 1.00 24.96 152 THR A O 1
ATOM 538 N N . ILE A 1 87 ? 2.280 26.488 71.551 1.00 27.86 153 ILE A N 1
ATOM 539 C CA . ILE A 1 87 ? 2.715 26.030 70.247 1.00 27.97 153 ILE A CA 1
ATOM 540 C C . ILE A 1 87 ? 1.740 26.469 69.174 1.00 28.07 153 ILE A C 1
ATOM 541 O O . ILE A 1 87 ? 0.537 26.242 69.290 1.00 28.52 153 ILE A O 1
ATOM 546 N N . GLU A 1 88 ? 2.258 27.115 68.137 1.00 30.14 154 GLU A N 1
ATOM 547 C CA . GLU A 1 88 ? 1.410 27.558 67.043 1.00 33.58 154 GLU A CA 1
ATOM 548 C C . GLU A 1 88 ? 1.655 26.630 65.865 1.00 32.50 154 GLU A C 1
ATOM 549 O O . GLU A 1 88 ? 2.741 26.078 65.725 1.00 31.37 154 GLU A O 1
ATOM 555 N N . LYS A 1 89 ? 0.640 26.470 65.026 1.00 32.74 155 LYS A N 1
ATOM 556 C CA . LYS A 1 89 ? 0.722 25.631 63.842 1.00 34.97 155 LYS A CA 1
ATOM 557 C C . LYS A 1 89 ? 0.402 26.483 62.616 1.00 36.70 155 LYS A C 1
ATOM 558 O O . LYS A 1 89 ? -0.701 27.006 62.496 1.00 38.41 155 LYS A O 1
ATOM 564 N N . SER A 1 90 ? 1.364 26.626 61.711 1.00 37.56 156 SER A N 1
ATOM 565 C CA . SER A 1 90 ? 1.162 27.406 60.494 1.00 39.27 156 SER A CA 1
ATOM 566 C C . SER A 1 90 ? 1.960 26.836 59.320 1.00 38.87 156 SER A C 1
ATOM 567 O O . SER A 1 90 ? 3.078 27.274 59.043 1.00 40.64 156 SER A O 1
ATOM 570 N N . PRO A 1 91 ? 1.385 25.846 58.613 1.00 38.81 157 PRO A N 1
ATOM 571 C CA . PRO A 1 91 ? 1.965 25.153 57.453 1.00 38.25 157 PRO A CA 1
ATOM 572 C C . PRO A 1 91 ? 2.504 26.045 56.330 1.00 38.03 157 PRO A C 1
ATOM 573 O O . PRO A 1 91 ? 3.529 25.727 55.724 1.00 37.61 157 PRO A O 1
ATOM 577 N N . ALA A 1 92 ? 1.814 27.147 56.049 1.00 35.17 158 ALA A N 1
ATOM 578 C CA . ALA A 1 92 ? 2.232 28.059 54.986 1.00 36.16 158 ALA A CA 1
ATOM 579 C C . ALA A 1 92 ? 3.581 28.738 55.260 1.00 36.57 158 ALA A C 1
ATOM 580 O O . ALA A 1 92 ? 4.258 29.180 54.332 1.00 36.92 158 ALA A O 1
ATOM 582 N N . TYR A 1 93 ? 3.971 28.815 56.531 1.00 35.90 159 TYR A N 1
ATOM 583 C CA . TYR A 1 93 ? 5.234 29.450 56.903 1.00 35.66 159 TYR A CA 1
ATOM 584 C C . TYR A 1 93 ? 6.450 28.825 56.219 1.00 35.92 159 TYR A C 1
ATOM 585 O O . TYR A 1 93 ? 7.394 29.522 55.847 1.00 35.71 159 TYR A O 1
ATOM 594 N N . PHE A 1 94 ? 6.417 27.506 56.067 1.00 36.73 160 PHE A N 1
ATOM 595 C CA . PHE A 1 94 ? 7.508 26.745 55.459 1.00 36.68 160 PHE A CA 1
ATOM 596 C C . PHE A 1 94 ? 7.930 27.244 54.075 1.00 35.14 160 PHE A C 1
ATOM 597 O O . PHE A 1 94 ? 9.115 27.322 53.782 1.00 35.05 160 PHE A O 1
ATOM 605 N N . ILE A 1 95 ? 6.959 27.597 53.240 1.00 37.36 161 ILE A N 1
ATOM 606 C CA . ILE A 1 95 ? 7.231 28.058 51.877 1.00 41.38 161 ILE A CA 1
ATOM 607 C C . ILE A 1 95 ? 7.272 29.582 51.641 1.00 42.94 161 ILE A C 1
ATOM 608 O O . ILE A 1 95 ? 7.892 30.041 50.680 1.00 44.07 161 ILE A O 1
ATOM 613 N N . THR A 1 96 ? 6.608 30.362 52.492 1.00 42.69 162 THR A N 1
ATOM 614 C CA . THR A 1 96 ? 6.576 31.816 52.325 1.00 42.53 162 THR A CA 1
ATOM 615 C C . THR A 1 96 ? 7.951 32.422 52.590 1.00 43.09 162 THR A C 1
ATOM 616 O O . THR A 1 96 ? 8.450 32.399 53.710 1.00 41.99 162 THR A O 1
ATOM 620 N N . GLU A 1 97 ? 8.541 32.977 51.537 1.00 44.73 163 GLU A N 1
ATOM 621 C CA . GLU A 1 97 ? 9.883 33.562 51.560 1.00 45.47 163 GLU A CA 1
ATOM 622 C C . GLU A 1 97 ? 10.283 34.568 52.641 1.00 45.43 163 GLU A C 1
ATOM 623 O O . GLU A 1 97 ? 11.466 34.652 52.989 1.00 46.21 163 GLU A O 1
ATOM 625 N N . GLU A 1 98 ? 9.333 35.324 53.176 1.00 43.07 164 GLU A N 1
ATOM 626 C CA . GLU A 1 98 ? 9.676 36.336 54.178 1.00 44.72 164 GLU A CA 1
ATOM 627 C C . GLU A 1 98 ? 9.575 35.907 55.649 1.00 41.43 164 GLU A C 1
ATOM 628 O O . GLU A 1 98 ? 10.172 36.534 56.527 1.00 40.24 164 GLU A O 1
ATOM 634 N N . VAL A 1 99 ? 8.831 34.841 55.915 1.00 37.19 165 VAL A N 1
ATOM 635 C CA . VAL A 1 99 ? 8.620 34.367 57.281 1.00 34.07 165 VAL A CA 1
ATOM 636 C C . VAL A 1 99 ? 9.847 34.153 58.165 1.00 31.51 165 VAL A C 1
ATOM 637 O O . VAL A 1 99 ? 9.878 34.632 59.296 1.00 30.58 165 VAL A O 1
ATOM 641 N N . PRO A 1 100 ? 10.873 33.445 57.668 1.00 31.84 166 PRO A N 1
ATOM 642 C CA . PRO A 1 100 ? 12.082 33.198 58.467 1.00 31.10 166 PRO A CA 1
ATOM 643 C C . PRO A 1 100 ? 12.662 34.427 59.172 1.00 32.02 166 PRO A C 1
ATOM 644 O O . PRO A 1 100 ? 12.862 34.423 60.388 1.00 31.34 166 PRO A O 1
ATOM 648 N N . GLU A 1 101 ? 12.939 35.478 58.410 1.00 33.25 167 GLU A N 1
ATOM 649 C CA . GLU A 1 101 ? 13.517 36.689 58.992 1.00 36.15 167 GLU A CA 1
ATOM 650 C C . GLU A 1 101 ? 12.603 37.342 60.021 1.00 33.17 167 GLU A C 1
ATOM 651 O O . GLU A 1 101 ? 13.064 37.858 61.032 1.00 34.25 167 GLU A O 1
ATOM 657 N N . ARG A 1 102 ? 11.305 37.320 59.769 1.00 31.55 168 ARG A N 1
ATOM 658 C CA . ARG A 1 102 ? 10.378 37.932 60.702 1.00 33.14 168 ARG A CA 1
ATOM 659 C C . ARG A 1 102 ? 10.321 37.172 62.015 1.00 32.02 168 ARG A C 1
ATOM 660 O O . ARG A 1 102 ? 10.342 37.768 63.089 1.00 32.23 168 ARG A O 1
ATOM 668 N N . ILE A 1 103 ? 10.260 35.851 61.935 1.00 30.02 169 ILE A N 1
ATOM 669 C CA . ILE A 1 103 ? 10.219 35.052 63.145 1.00 26.61 169 ILE A CA 1
ATOM 670 C C . ILE A 1 103 ? 11.551 35.187 63.869 1.00 24.59 169 ILE A C 1
ATOM 671 O O . ILE A 1 103 ? 11.591 35.281 65.093 1.00 24.94 169 ILE A O 1
ATOM 676 N N . TYR A 1 104 ? 12.638 35.225 63.109 1.00 23.88 170 TYR A N 1
ATOM 677 C CA . TYR A 1 104 ? 13.960 35.357 63.706 1.00 25.94 170 TYR A CA 1
ATOM 678 C C . TYR A 1 104 ? 14.046 36.629 64.541 1.00 25.81 170 TYR A C 1
ATOM 679 O O . TYR A 1 104 ? 14.562 36.616 65.663 1.00 25.28 170 TYR A O 1
ATOM 688 N N . LYS A 1 105 ? 13.542 37.724 63.984 1.00 26.78 171 LYS A N 1
ATOM 689 C CA . LYS A 1 105 ? 13.560 39.008 64.672 1.00 29.10 171 LYS A CA 1
ATOM 690 C C . LYS A 1 105 ? 12.783 38.913 65.972 1.00 27.10 171 LYS A C 1
ATOM 691 O O . LYS A 1 105 ? 13.284 39.303 67.024 1.00 25.90 171 LYS A O 1
ATOM 697 N N . MET A 1 106 ? 11.564 38.385 65.903 1.00 24.71 172 MET A N 1
ATOM 698 C CA . MET A 1 106 ? 10.746 38.252 67.104 1.00 27.14 172 MET A CA 1
ATOM 699 C C . MET A 1 106 ? 11.408 37.432 68.215 1.00 27.13 172 MET A C 1
ATOM 700 O O . MET A 1 106 ? 11.367 37.832 69.378 1.00 26.39 172 MET A O 1
ATOM 705 N N . ASN A 1 107 ? 12.021 36.298 67.859 1.00 26.95 173 ASN A N 1
ATOM 706 C CA . ASN A 1 107 ? 12.668 35.421 68.848 1.00 27.15 173 ASN A CA 1
ATOM 707 C C . ASN A 1 107 ? 13.653 34.487 68.148 1.00 27.97 173 ASN A C 1
ATOM 708 O O . ASN A 1 107 ? 13.264 33.447 67.623 1.00 28.73 173 ASN A O 1
ATOM 713 N N . SER A 1 108 ? 14.928 34.857 68.161 1.00 27.05 174 SER A N 1
ATOM 714 C CA . SER A 1 108 ? 15.963 34.074 67.496 1.00 29.26 174 SER A CA 1
ATOM 715 C C . SER A 1 108 ? 16.259 32.709 68.123 1.00 28.66 174 SER A C 1
ATOM 716 O O . SER A 1 108 ? 16.949 31.894 67.520 1.00 28.10 174 SER A O 1
ATOM 719 N N . SER A 1 109 ? 15.748 32.464 69.326 1.00 28.71 175 SER A N 1
ATOM 720 C CA . SER A 1 109 ? 15.974 31.186 70.002 1.00 30.13 175 SER A CA 1
ATOM 721 C C . SER A 1 109 ? 14.738 30.288 69.947 1.00 28.72 175 SER A C 1
ATOM 722 O O . SER A 1 109 ? 14.683 29.259 70.610 1.00 29.77 175 SER A O 1
ATOM 725 N N . ILE A 1 110 ? 13.744 30.680 69.163 1.00 28.05 176 ILE A N 1
ATOM 726 C CA . ILE A 1 110 ? 12.526 29.895 69.071 1.00 26.98 176 ILE A CA 1
ATOM 727 C C . ILE A 1 110 ? 12.791 28.488 68.528 1.00 27.16 176 ILE A C 1
ATOM 728 O O . ILE A 1 110 ? 13.718 28.273 67.739 1.00 25.74 176 ILE A O 1
ATOM 733 N N . LYS A 1 111 ? 11.980 27.528 68.959 1.00 26.22 177 LYS A N 1
ATOM 734 C CA . LYS A 1 111 ? 12.128 26.167 68.475 1.00 25.69 177 LYS A CA 1
ATOM 735 C C . LYS A 1 111 ? 11.173 25.924 67.320 1.00 22.70 177 LYS A C 1
ATOM 736 O O . LYS A 1 111 ? 10.035 26.376 67.334 1.00 24.04 177 LYS A O 1
ATOM 742 N N . LEU A 1 112 ? 11.657 25.222 66.306 1.00 23.08 178 LEU A N 1
ATOM 743 C CA . LEU A 1 112 ? 10.865 24.962 65.119 1.00 22.01 178 LEU A CA 1
ATOM 744 C C . LEU A 1 112 ? 10.650 23.481 64.854 1.00 22.96 178 LEU A C 1
ATOM 745 O O . LEU A 1 112 ? 11.586 22.688 64.880 1.00 22.50 178 LEU A O 1
ATOM 750 N N . LEU A 1 113 ? 9.401 23.127 64.577 1.00 24.80 179 LEU A N 1
ATOM 751 C CA . LEU A 1 113 ? 9.035 21.752 64.296 1.00 25.56 179 LEU A CA 1
ATOM 752 C C . LEU A 1 113 ? 8.611 21.603 62.850 1.00 25.34 179 LEU A C 1
ATOM 753 O O . LEU A 1 113 ? 7.814 22.391 62.345 1.00 27.38 179 LEU A O 1
ATOM 758 N N . ILE A 1 114 ? 9.152 20.593 62.185 1.00 24.62 180 ILE A N 1
ATOM 759 C CA . ILE A 1 114 ? 8.802 20.323 60.796 1.00 26.39 180 ILE A CA 1
ATOM 760 C C . ILE A 1 114 ? 8.336 18.873 60.703 1.00 25.68 180 ILE A C 1
ATOM 761 O O . ILE A 1 114 ? 9.060 17.962 61.111 1.00 23.21 180 ILE A O 1
ATOM 766 N N . ILE A 1 115 ? 7.130 18.651 60.187 1.00 26.11 181 ILE A N 1
ATOM 767 C CA . ILE A 1 115 ? 6.644 17.287 60.044 1.00 25.94 181 ILE A CA 1
ATOM 768 C C . ILE A 1 115 ? 6.521 16.985 58.562 1.00 27.13 181 ILE A C 1
ATOM 769 O O . ILE A 1 115 ? 5.905 17.732 57.805 1.00 28.81 181 ILE A O 1
ATOM 774 N N . VAL A 1 116 ? 7.136 15.885 58.149 1.00 27.78 182 VAL A N 1
ATOM 775 C CA . VAL A 1 116 ? 7.143 15.498 56.750 1.00 27.15 182 VAL A CA 1
ATOM 776 C C . VAL A 1 116 ? 6.833 14.027 56.522 1.00 28.58 182 VAL A C 1
ATOM 777 O O . VAL A 1 116 ? 7.016 13.188 57.402 1.00 28.33 182 VAL A O 1
ATOM 781 N N . ARG A 1 117 ? 6.348 13.718 55.330 1.00 29.33 183 ARG A N 1
ATOM 782 C CA . ARG A 1 117 ? 6.149 12.331 54.979 1.00 34.03 183 ARG A CA 1
ATOM 783 C C . ARG A 1 117 ? 6.600 12.136 53.548 1.00 32.65 183 ARG A C 1
ATOM 784 O O . ARG A 1 117 ? 6.982 13.103 52.881 1.00 30.32 183 ARG A O 1
ATOM 792 N N . GLU A 1 118 ? 6.618 10.885 53.106 1.00 32.38 184 GLU A N 1
ATOM 793 C CA . GLU A 1 118 ? 7.042 10.536 51.755 1.00 32.19 184 GLU A CA 1
ATOM 794 C C . GLU A 1 118 ? 6.642 11.670 50.797 1.00 29.28 184 GLU A C 1
ATOM 795 O O . GLU A 1 118 ? 5.468 12.021 50.691 1.00 29.76 184 GLU A O 1
ATOM 801 N N . PRO A 1 119 ? 7.627 12.269 50.107 1.00 27.28 185 PRO A N 1
ATOM 802 C CA . PRO A 1 119 ? 7.473 13.374 49.151 1.00 26.99 185 PRO A CA 1
ATOM 803 C C . PRO A 1 119 ? 6.375 13.202 48.113 1.00 27.11 185 PRO A C 1
ATOM 804 O O . PRO A 1 119 ? 5.518 14.071 47.957 1.00 27.23 185 PRO A O 1
ATOM 808 N N . THR A 1 120 ? 6.421 12.093 47.382 1.00 28.23 186 THR A N 1
ATOM 809 C CA . THR A 1 120 ? 5.423 11.825 46.352 1.00 27.79 186 THR A CA 1
ATOM 810 C C . THR A 1 120 ? 4.032 11.753 46.956 1.00 27.80 186 THR A C 1
ATOM 811 O O . THR A 1 120 ? 3.092 12.340 46.429 1.00 28.84 186 THR A O 1
ATOM 815 N N . THR A 1 121 ? 3.903 11.027 48.062 1.00 30.31 187 THR A N 1
ATOM 816 C CA . THR A 1 121 ? 2.621 10.890 48.741 1.00 29.95 187 THR A CA 1
ATOM 817 C C . THR A 1 121 ? 2.129 12.267 49.188 1.00 30.45 187 THR A C 1
ATOM 818 O O . THR A 1 121 ? 0.961 12.610 48.991 1.00 30.49 187 THR A O 1
ATOM 822 N N . ARG A 1 122 ? 3.022 13.058 49.782 1.00 27.70 188 ARG A N 1
ATOM 823 C CA . ARG A 1 122 ? 2.642 14.389 50.242 1.00 27.81 188 ARG A CA 1
ATOM 824 C C . ARG A 1 122 ? 2.187 15.251 49.071 1.00 27.63 188 ARG A C 1
ATOM 825 O O . ARG A 1 122 ? 1.263 16.057 49.209 1.00 27.22 188 ARG A O 1
ATOM 833 N N . ALA A 1 123 ? 2.836 15.093 47.922 1.00 25.39 189 ALA A N 1
ATOM 834 C CA . ALA A 1 123 ? 2.465 15.887 46.751 1.00 29.16 189 ALA A CA 1
ATOM 835 C C . ALA A 1 123 ? 1.061 15.530 46.273 1.00 27.93 189 ALA A C 1
ATOM 836 O O . ALA A 1 123 ? 0.284 16.398 45.869 1.00 27.23 189 ALA A O 1
ATOM 838 N N . ILE A 1 124 ? 0.739 14.245 46.315 1.00 28.83 190 ILE A N 1
ATOM 839 C CA . ILE A 1 124 ? -0.573 13.797 45.880 1.00 30.79 190 ILE A CA 1
ATOM 840 C C . ILE A 1 124 ? -1.643 14.262 46.861 1.00 30.49 190 ILE A C 1
ATOM 841 O O . ILE A 1 124 ? -2.754 14.599 46.461 1.00 30.47 190 ILE A O 1
ATOM 846 N N . SER A 1 125 ? -1.298 14.289 48.142 1.00 30.30 191 SER A N 1
ATOM 847 C CA . SER A 1 125 ? -2.226 14.730 49.174 1.00 31.45 191 SER A CA 1
ATOM 848 C C . SER A 1 125 ? -2.503 16.226 48.982 1.00 30.70 191 SER A C 1
ATOM 849 O O . SER A 1 125 ? -3.631 16.692 49.153 1.00 28.99 191 SER A O 1
ATOM 852 N N . ASP A 1 126 ? -1.455 16.961 48.622 1.00 30.97 192 ASP A N 1
ATOM 853 C CA . ASP A 1 126 ? -1.534 18.396 48.374 1.00 31.38 192 ASP A CA 1
ATOM 854 C C . ASP A 1 126 ? -2.505 18.570 47.204 1.00 32.55 192 ASP A C 1
ATOM 855 O O . ASP A 1 126 ? -3.48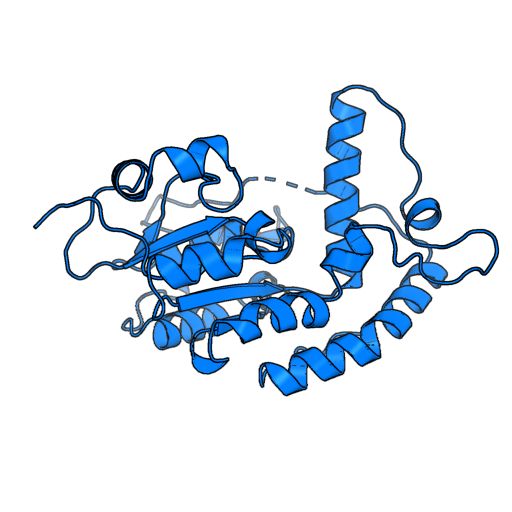6 19.306 47.292 1.00 30.51 192 ASP A O 1
ATOM 860 N N . TYR A 1 127 ? -2.217 17.876 46.108 1.00 33.46 193 TYR A N 1
ATOM 861 C CA . TYR A 1 127 ? -3.056 17.925 44.916 1.00 32.27 193 TYR A CA 1
ATOM 862 C C . TYR A 1 127 ? -4.514 17.607 45.233 1.00 32.87 193 TYR A C 1
ATOM 863 O O . TYR A 1 127 ? -5.425 18.280 44.752 1.00 34.17 193 TYR A O 1
ATOM 872 N N . THR A 1 128 ? -4.729 16.576 46.042 1.00 33.89 194 THR A N 1
ATOM 873 C CA . THR A 1 128 ? -6.077 16.145 46.405 1.00 33.84 194 THR A CA 1
ATOM 874 C C . THR A 1 128 ? -6.889 17.228 47.086 1.00 35.24 194 THR A C 1
ATOM 875 O O . THR A 1 128 ? -8.081 17.368 46.832 1.00 36.66 194 THR A O 1
ATOM 879 N N . GLN A 1 129 ? -6.250 17.985 47.967 1.00 37.53 195 GLN A N 1
ATOM 880 C CA . GLN A 1 129 ? -6.937 19.053 48.671 1.00 38.31 195 GLN A CA 1
ATOM 881 C C . GLN A 1 129 ? -7.305 20.166 47.693 1.00 39.69 195 GLN A C 1
ATOM 882 O O . GLN A 1 129 ? -8.413 20.704 47.749 1.00 37.64 195 GLN A O 1
ATOM 888 N N . VAL A 1 130 ? -6.377 20.509 46.799 1.00 38.79 196 VAL A N 1
ATOM 889 C CA . VAL A 1 130 ? -6.641 21.551 45.811 1.00 39.49 196 VAL A CA 1
ATOM 890 C C . VAL A 1 130 ? -7.790 21.108 44.909 1.00 39.41 196 VAL A C 1
ATOM 891 O O . VAL A 1 130 ? -8.647 21.909 44.535 1.00 38.99 196 VAL A O 1
ATOM 895 N N . LEU A 1 131 ? -7.798 19.826 44.565 1.00 39.94 197 LEU A N 1
ATOM 896 C CA . LEU A 1 131 ? -8.838 19.271 43.715 1.00 42.41 197 LEU A CA 1
ATOM 897 C C . LEU A 1 131 ? -10.200 19.408 44.392 1.00 45.80 197 LEU A C 1
ATOM 898 O O . LEU A 1 131 ? -11.157 19.897 43.787 1.00 47.07 197 LEU A O 1
ATOM 903 N N . GLU A 1 132 ? -10.279 18.981 45.650 1.00 47.70 198 GLU A N 1
ATOM 904 C CA . GLU A 1 132 ? -11.525 19.060 46.410 1.00 49.71 198 GLU A CA 1
ATOM 905 C C . GLU A 1 132 ? -12.027 20.503 46.516 1.00 50.59 198 GLU A C 1
ATOM 906 O O . GLU A 1 132 ? -13.232 20.752 46.513 1.00 51.01 198 GLU A O 1
ATOM 908 N N . GLY A 1 133 ? -11.097 21.449 46.611 1.00 51.94 199 GLY A N 1
ATOM 909 C CA . GLY A 1 133 ? -11.467 22.848 46.719 1.00 53.44 199 GLY A CA 1
ATOM 910 C C . GLY A 1 133 ? -12.129 23.379 45.461 1.00 55.58 199 GLY A C 1
ATOM 911 O O . GLY A 1 133 ? -12.990 24.258 45.526 1.00 55.04 199 GLY A O 1
ATOM 912 N N . LYS A 1 134 ? -11.728 22.846 44.311 1.00 57.12 200 LYS A N 1
ATOM 913 C CA . LYS A 1 134 ? -12.292 23.278 43.042 1.00 59.40 200 LYS A CA 1
ATOM 914 C C . LYS A 1 134 ? -13.632 22.607 42.762 1.00 61.44 200 LYS A C 1
ATOM 915 O O . LYS A 1 134 ? -14.542 23.239 42.233 1.00 61.08 200 LYS A O 1
ATOM 921 N N . GLU A 1 135 ? -13.757 21.332 43.116 1.00 64.56 201 GLU A N 1
ATOM 922 C CA . GLU A 1 135 ? -15.010 20.614 42.901 1.00 67.55 201 GLU A CA 1
ATOM 923 C C . GLU A 1 135 ? -16.105 21.212 43.773 1.00 68.72 201 GLU A C 1
ATOM 924 O O . GLU A 1 135 ? -17.272 21.249 43.379 1.00 69.14 201 GLU A O 1
ATOM 930 N N . ARG A 1 136 ? -15.722 21.676 44.960 1.00 69.89 202 ARG A N 1
ATOM 931 C CA . ARG A 1 136 ? -16.676 22.284 45.879 1.00 71.42 202 ARG A CA 1
ATOM 932 C C . ARG A 1 136 ? -17.307 23.487 45.188 1.00 72.30 202 ARG A C 1
ATOM 933 O O . ARG A 1 136 ? -18.523 23.683 45.238 1.00 73.10 202 ARG A O 1
ATOM 935 N N . LYS A 1 137 ? -16.467 24.283 44.533 1.00 72.96 203 LYS A N 1
ATOM 936 C CA . LYS A 1 137 ? -16.922 25.468 43.817 1.00 73.06 203 LYS A CA 1
ATOM 937 C C . LYS A 1 137 ? -17.358 25.093 42.402 1.00 73.38 203 LYS A C 1
ATOM 938 O O . LYS A 1 137 ? -17.564 25.961 41.552 1.00 74.01 203 LYS A O 1
ATOM 940 N N . ASN A 1 138 ? -17.495 23.792 42.158 1.00 73.21 204 ASN A N 1
ATOM 941 C CA . ASN A 1 138 ? -17.907 23.283 40.854 1.00 73.06 204 ASN A CA 1
ATOM 942 C C . ASN A 1 138 ? -17.046 23.839 39.720 1.00 71.94 204 ASN A C 1
ATOM 943 O O . ASN A 1 138 ? -17.540 24.547 38.843 1.00 72.43 204 ASN A O 1
ATOM 948 N N . LYS A 1 139 ? -15.755 23.517 39.743 1.00 69.99 205 LYS A N 1
ATOM 949 C CA . LYS A 1 139 ? -14.828 23.979 38.714 1.00 67.61 205 LYS A CA 1
ATOM 950 C C . LYS A 1 139 ? -14.089 22.782 38.121 1.00 66.16 205 LYS A C 1
ATOM 951 O O . LYS A 1 139 ? -14.260 21.652 38.579 1.00 66.02 205 LYS A O 1
ATOM 953 N N . THR A 1 140 ? -13.271 23.031 37.102 1.00 64.16 206 THR A N 1
ATOM 954 C CA . THR A 1 140 ? -12.517 21.964 36.447 1.00 61.58 206 THR A CA 1
ATOM 955 C C . THR A 1 140 ? -11.050 21.938 36.867 1.00 59.30 206 THR A C 1
ATOM 956 O O . THR A 1 140 ? -10.509 22.936 37.342 1.00 58.14 206 THR A O 1
ATOM 960 N N . TYR A 1 141 ? -10.411 20.788 36.679 1.00 55.88 207 TYR A N 1
ATOM 961 C CA . TYR A 1 141 ? -9.012 20.627 37.044 1.00 52.18 207 TYR A CA 1
ATOM 962 C C . TYR A 1 141 ? -8.452 19.401 36.331 1.00 51.06 207 TYR A C 1
ATOM 963 O O . TYR A 1 141 ? -9.209 18.545 35.884 1.00 52.56 207 TYR A O 1
ATOM 972 N N . TYR A 1 142 ? -7.133 19.315 36.220 1.00 48.90 208 TYR A N 1
ATOM 973 C CA . TYR A 1 142 ? -6.519 18.182 35.540 1.00 47.94 208 TYR A CA 1
ATOM 974 C C . TYR A 1 142 ? -6.076 17.079 36.484 1.00 45.74 208 TYR A C 1
ATOM 975 O O . TYR A 1 142 ? -6.028 17.267 37.696 1.00 45.92 208 TYR A O 1
ATOM 984 N N . LYS A 1 143 ? -5.761 15.923 35.912 1.00 43.84 209 LYS A N 1
ATOM 985 C CA . LYS A 1 143 ? -5.292 14.790 36.693 1.00 42.66 209 LYS A CA 1
ATOM 986 C C . LYS A 1 143 ? -3.926 15.175 37.244 1.00 41.00 209 LYS A C 1
ATOM 987 O O . LYS A 1 143 ? -3.237 16.030 36.683 1.00 38.18 209 LYS A O 1
ATOM 993 N N . PHE A 1 144 ? -3.538 14.537 38.340 1.00 39.28 210 PHE A N 1
ATOM 994 C CA . PHE A 1 144 ? -2.250 14.811 38.963 1.00 38.43 210 PHE A CA 1
ATOM 995 C C . PHE A 1 144 ? -1.128 14.719 37.935 1.00 39.27 210 PHE A C 1
ATOM 996 O O . PHE A 1 144 ? -0.260 15.591 37.869 1.00 38.31 210 PHE A O 1
ATOM 1004 N N . GLU A 1 145 ? -1.161 13.655 37.136 1.00 39.95 211 GLU A N 1
ATOM 1005 C CA . GLU A 1 145 ? -0.151 13.409 36.113 1.00 41.39 211 GLU A CA 1
ATOM 1006 C C . GLU A 1 145 ? 0.057 14.577 35.156 1.00 41.83 211 GLU A C 1
ATOM 1007 O O . GLU A 1 145 ? 1.194 14.969 34.888 1.00 41.43 211 GLU A O 1
ATOM 1013 N N . LYS A 1 146 ? -1.033 15.138 34.645 1.00 42.18 212 LYS A N 1
ATOM 1014 C CA . LYS A 1 146 ? -0.933 16.252 33.707 1.00 43.70 212 LYS A CA 1
ATOM 1015 C C . LYS A 1 146 ? -0.252 17.460 34.335 1.00 42.38 212 LYS A C 1
ATOM 1016 O O . LYS A 1 146 ? 0.347 18.275 33.635 1.00 42.14 212 LYS A O 1
ATOM 1022 N N . LEU A 1 147 ? -0.346 17.573 35.655 1.00 39.95 213 LEU A N 1
ATOM 1023 C CA . LEU A 1 147 ? 0.248 18.703 36.360 1.00 38.25 213 LEU A CA 1
ATOM 1024 C C . LEU A 1 147 ? 1.669 18.457 36.848 1.00 37.86 213 LEU A C 1
ATOM 1025 O O . LEU A 1 147 ? 2.496 19.366 36.846 1.00 36.82 213 LEU A O 1
ATOM 1030 N N . ALA A 1 148 ? 1.955 17.228 37.263 1.00 37.92 214 ALA A N 1
ATOM 1031 C CA . ALA A 1 148 ? 3.272 16.905 37.791 1.00 41.04 214 ALA A CA 1
ATOM 1032 C C . ALA A 1 148 ? 4.303 16.532 36.740 1.00 41.90 214 ALA A C 1
ATOM 1033 O O . ALA A 1 148 ? 5.497 16.534 37.017 1.00 40.90 214 ALA A O 1
ATOM 1035 N N . ILE A 1 149 ? 3.847 16.222 35.535 1.00 45.06 215 ILE A N 1
ATOM 1036 C CA . ILE A 1 149 ? 4.761 15.824 34.474 1.00 48.30 215 ILE A CA 1
ATOM 1037 C C . ILE A 1 149 ? 4.667 16.712 33.240 1.00 51.05 215 ILE A C 1
ATOM 1038 O O . ILE A 1 149 ? 3.575 16.988 32.743 1.00 50.67 215 ILE A O 1
ATOM 1043 N N . ASP A 1 150 ? 5.821 17.164 32.760 1.00 54.44 216 ASP A N 1
ATOM 1044 C CA . ASP A 1 150 ? 5.876 17.988 31.560 1.00 59.03 216 ASP A CA 1
ATOM 1045 C C . ASP A 1 150 ? 5.461 17.063 30.418 1.00 60.71 216 ASP A C 1
ATOM 1046 O O . ASP A 1 150 ? 6.063 16.009 30.214 1.00 61.19 216 ASP A O 1
ATOM 1051 N N . PRO A 1 151 ? 4.414 17.435 29.672 1.00 62.39 217 PRO A N 1
ATOM 1052 C CA . PRO A 1 151 ? 3.938 16.611 28.556 1.00 64.06 217 PRO A CA 1
ATOM 1053 C C . PRO A 1 151 ? 5.004 16.328 27.496 1.00 64.92 217 PRO A C 1
ATOM 1054 O O . PRO A 1 151 ? 5.140 15.199 27.020 1.00 64.60 217 PRO A O 1
ATOM 1058 N N . ASN A 1 152 ? 5.760 17.362 27.139 1.00 65.81 218 ASN A N 1
ATOM 1059 C CA . ASN A 1 152 ? 6.806 17.253 26.126 1.00 66.63 218 ASN A CA 1
ATOM 1060 C C . ASN A 1 152 ? 7.973 16.345 26.520 1.00 66.51 218 ASN A C 1
ATOM 1061 O O . ASN A 1 152 ? 8.148 15.263 25.953 1.00 66.91 218 ASN A O 1
ATOM 1063 N N . THR A 1 153 ? 8.765 16.793 27.491 1.00 65.24 219 THR A N 1
ATOM 1064 C CA . THR A 1 153 ? 9.936 16.051 27.950 1.00 63.77 219 THR A CA 1
ATOM 1065 C C . THR A 1 153 ? 9.610 14.770 28.707 1.00 63.65 219 THR A C 1
ATOM 1066 O O . THR A 1 153 ? 10.431 13.852 28.764 1.00 63.54 219 THR A O 1
ATOM 1070 N N . CYS A 1 154 ? 8.416 14.709 29.287 1.00 62.84 220 CYS A N 1
ATOM 1071 C CA . CYS A 1 154 ? 7.999 13.549 30.069 1.00 62.08 220 CYS A CA 1
ATOM 1072 C C . CYS A 1 154 ? 8.795 13.459 31.367 1.00 59.64 220 CYS A C 1
ATOM 1073 O O . CYS A 1 154 ? 8.963 12.375 31.927 1.00 60.21 220 CYS A O 1
ATOM 1076 N N . GLU A 1 155 ? 9.289 14.606 31.832 1.00 56.62 221 GLU A N 1
ATOM 1077 C CA . GLU A 1 155 ? 10.054 14.683 33.076 1.00 53.82 221 GLU A CA 1
ATOM 1078 C C . GLU A 1 155 ? 9.208 15.399 34.136 1.00 50.89 221 GLU A C 1
ATOM 1079 O O . GLU A 1 155 ? 8.125 15.905 33.842 1.00 48.98 221 GLU A O 1
ATOM 1085 N N . VAL A 1 156 ? 9.703 15.443 35.368 1.00 47.71 222 VAL A N 1
ATOM 1086 C CA . VAL A 1 156 ? 8.979 16.094 36.455 1.00 44.29 222 VAL A CA 1
ATOM 1087 C C . VAL A 1 156 ? 8.871 17.609 36.266 1.00 42.72 222 VAL A C 1
ATOM 1088 O O . VAL A 1 156 ? 9.853 18.277 35.941 1.00 39.80 222 VAL A O 1
ATOM 1092 N N . ASN A 1 157 ? 7.662 18.134 36.466 1.00 40.73 223 ASN A N 1
ATOM 1093 C CA . ASN A 1 157 ? 7.390 19.565 36.340 1.00 39.68 223 ASN A CA 1
ATOM 1094 C C . ASN A 1 157 ? 7.725 20.250 37.658 1.00 39.59 223 ASN A C 1
ATOM 1095 O O . ASN A 1 157 ? 6.906 20.266 38.582 1.00 39.09 223 ASN A O 1
ATOM 1100 N N . THR A 1 158 ? 8.922 20.824 37.732 1.00 39.06 224 THR A N 1
ATOM 1101 C CA . THR A 1 158 ? 9.398 21.499 38.937 1.00 40.32 224 THR A CA 1
ATOM 1102 C C . THR A 1 158 ? 8.696 22.815 39.274 1.00 39.35 224 THR A C 1
ATOM 1103 O O . THR A 1 158 ? 8.891 23.356 40.362 1.00 39.34 224 THR A O 1
ATOM 1107 N N . LYS A 1 159 ? 7.885 23.328 38.352 1.00 39.17 225 LYS A N 1
ATOM 1108 C CA . LYS A 1 159 ? 7.167 24.585 38.576 1.00 39.61 225 LYS A CA 1
ATOM 1109 C C . LYS A 1 159 ? 5.882 24.346 39.381 1.00 38.23 225 LYS A C 1
ATOM 1110 O O . LYS A 1 159 ? 5.307 25.273 39.955 1.00 39.37 225 LYS A O 1
ATOM 1116 N N . TYR A 1 160 ? 5.438 23.097 39.419 1.00 36.29 226 TYR A N 1
ATOM 1117 C CA . TYR A 1 160 ? 4.229 22.734 40.145 1.00 33.61 226 TYR A CA 1
ATOM 1118 C C . TYR A 1 160 ? 4.495 22.749 41.659 1.00 34.09 226 TYR A C 1
ATOM 1119 O O . TYR A 1 160 ? 5.339 22.006 42.162 1.00 32.36 226 TYR A O 1
ATOM 1128 N N . LYS A 1 161 ? 3.770 23.610 42.373 1.00 33.25 227 LYS A N 1
ATOM 1129 C CA . LYS A 1 161 ? 3.929 23.769 43.818 1.00 33.01 227 LYS A CA 1
ATOM 1130 C C . LYS A 1 161 ? 3.834 22.477 44.632 1.00 31.63 227 LYS A C 1
ATOM 1131 O O . LYS A 1 161 ? 4.588 22.292 45.583 1.00 30.69 227 LYS A O 1
ATOM 1133 N N . ALA A 1 162 ? 2.911 21.590 44.276 1.00 30.01 228 ALA A N 1
ATOM 1134 C CA . ALA A 1 162 ? 2.771 20.343 45.018 1.00 31.02 228 ALA A CA 1
ATOM 1135 C C . ALA A 1 162 ? 4.099 19.574 44.996 1.00 30.87 228 ALA A C 1
ATOM 1136 O O . ALA A 1 162 ? 4.462 18.910 45.964 1.00 30.78 228 ALA A O 1
ATOM 1138 N N . VAL A 1 163 ? 4.819 19.678 43.886 1.00 30.21 229 VAL A N 1
ATOM 1139 C CA . VAL A 1 163 ? 6.109 19.016 43.732 1.00 29.85 229 VAL A CA 1
ATOM 1140 C C . VAL A 1 163 ? 7.199 19.823 44.436 1.00 29.95 229 VAL A C 1
ATOM 1141 O O . VAL A 1 163 ? 8.001 19.273 45.182 1.00 29.90 229 VAL A O 1
ATOM 1145 N N . ARG A 1 164 ? 7.208 21.130 44.201 1.00 29.30 230 ARG A N 1
ATOM 1146 C CA . ARG A 1 164 ? 8.196 22.019 44.805 1.00 29.79 230 ARG A CA 1
ATOM 1147 C C . ARG A 1 164 ? 8.150 22.002 46.337 1.00 27.79 230 ARG A C 1
ATOM 1148 O O . ARG A 1 164 ? 9.187 22.037 47.000 1.00 23.81 230 ARG A O 1
ATOM 1156 N N . THR A 1 165 ? 6.944 21.955 46.892 1.00 26.47 231 THR A N 1
ATOM 1157 C CA . THR A 1 165 ? 6.770 21.930 48.332 1.00 26.62 231 THR A CA 1
ATOM 1158 C C . THR A 1 165 ? 7.386 20.653 48.910 1.00 27.77 231 THR A C 1
ATOM 1159 O O . THR A 1 165 ? 7.872 20.653 50.040 1.00 27.30 231 THR A O 1
ATOM 1163 N N . SER A 1 166 ? 7.377 19.572 48.129 1.00 24.77 232 SER A N 1
ATOM 1164 C CA . SER A 1 166 ? 7.947 18.307 48.591 1.00 25.68 232 SER A CA 1
ATOM 1165 C C . SER A 1 166 ? 9.469 18.250 48.520 1.00 26.97 232 SER A C 1
ATOM 1166 O O . SER A 1 166 ? 10.070 17.279 48.981 1.00 25.98 232 SER A O 1
ATOM 1169 N N . ILE A 1 167 ? 10.102 19.267 47.931 1.00 26.55 233 ILE A N 1
ATOM 1170 C CA . ILE A 1 167 ? 11.560 19.275 47.885 1.00 26.71 233 ILE A CA 1
ATOM 1171 C C . ILE A 1 167 ? 11.958 19.956 49.185 1.00 27.17 233 ILE A C 1
ATOM 1172 O O . ILE A 1 167 ? 12.398 21.108 49.204 1.00 28.93 233 ILE A O 1
ATOM 1177 N N . TYR A 1 168 ? 11.773 19.218 50.271 1.00 26.78 234 TYR A N 1
ATOM 1178 C CA . TYR A 1 168 ? 12.029 19.690 51.622 1.00 28.35 234 TYR A CA 1
ATOM 1179 C C . TYR A 1 168 ? 13.352 20.396 51.839 1.00 29.58 234 TYR A C 1
ATOM 1180 O O . TYR A 1 168 ? 13.420 21.409 52.535 1.00 27.35 234 TYR A O 1
ATOM 1189 N N . THR A 1 169 ? 14.404 19.854 51.249 1.00 30.83 235 THR A N 1
ATOM 1190 C CA . THR A 1 169 ? 15.726 20.421 51.402 1.00 31.94 235 THR A CA 1
ATOM 1191 C C . THR A 1 169 ? 15.819 21.877 50.933 1.00 31.91 235 THR A C 1
ATOM 1192 O O . THR A 1 169 ? 16.424 22.705 51.610 1.00 30.82 235 THR A O 1
ATOM 1196 N N . LYS A 1 170 ? 15.204 22.199 49.799 1.00 32.97 236 LYS A N 1
ATOM 1197 C CA . LYS A 1 170 ? 15.257 23.566 49.272 1.00 35.40 236 LYS A CA 1
ATOM 1198 C C . LYS A 1 170 ? 14.736 24.595 50.276 1.00 36.86 236 LYS A C 1
ATOM 1199 O O . LYS A 1 170 ? 15.339 25.654 50.482 1.00 37.28 236 LYS A O 1
ATOM 1201 N N . HIS A 1 171 ? 13.621 24.275 50.914 1.00 35.69 237 HIS A N 1
ATOM 1202 C CA . HIS A 1 171 ? 13.031 25.184 51.880 1.00 34.41 237 HIS A CA 1
ATOM 1203 C C . HIS A 1 171 ? 13.828 25.253 53.174 1.00 33.65 237 HIS A C 1
ATOM 1204 O O . HIS A 1 171 ? 14.098 26.343 53.693 1.00 33.25 237 HIS A O 1
ATOM 1211 N N . LEU A 1 172 ? 14.228 24.097 53.686 1.00 30.27 238 LEU A N 1
ATOM 1212 C CA . LEU A 1 172 ? 15.005 24.074 54.911 1.00 32.47 238 LEU A CA 1
ATOM 1213 C C . LEU A 1 172 ? 16.245 24.960 54.761 1.00 34.22 238 LEU A C 1
ATOM 1214 O O . LEU A 1 172 ? 16.623 25.662 55.697 1.00 34.73 238 LEU A O 1
ATOM 1219 N N . GLU A 1 173 ? 16.865 24.938 53.580 1.00 36.23 239 GLU A N 1
ATOM 1220 C CA . GLU A 1 173 ? 18.057 25.751 53.324 1.00 39.56 239 GLU A CA 1
ATOM 1221 C C . GLU A 1 173 ? 17.798 27.221 53.639 1.00 38.71 239 GLU A C 1
ATOM 1222 O O . GLU A 1 173 ? 18.645 27.888 54.233 1.00 39.77 239 GLU A O 1
ATOM 1228 N N . ARG A 1 174 ? 16.637 27.728 53.232 1.00 36.73 240 ARG A N 1
ATOM 1229 C CA . ARG A 1 174 ? 16.301 29.121 53.491 1.00 37.67 240 ARG A CA 1
ATOM 1230 C C . ARG A 1 174 ? 16.243 29.374 54.990 1.00 37.11 240 ARG A C 1
ATOM 1231 O O . ARG A 1 174 ? 16.781 30.370 55.483 1.00 38.83 240 ARG A O 1
ATOM 1239 N N . TRP A 1 175 ? 15.580 28.473 55.712 1.00 32.90 241 TRP A N 1
ATOM 1240 C CA . TRP A 1 175 ? 15.444 28.615 57.146 1.00 28.54 241 TRP A CA 1
ATOM 1241 C C . TRP A 1 175 ? 16.766 28.528 57.883 1.00 28.57 241 TRP A C 1
ATOM 1242 O O . TRP A 1 175 ? 16.921 29.136 58.932 1.00 28.54 241 TRP A O 1
ATOM 1253 N N . LEU A 1 176 ? 17.713 27.767 57.341 1.00 27.96 242 LEU A N 1
ATOM 1254 C CA . LEU A 1 176 ? 19.014 27.632 57.975 1.00 30.70 242 LEU A CA 1
ATOM 1255 C C . LEU A 1 176 ? 19.830 28.915 57.880 1.00 32.06 242 LEU A C 1
ATOM 1256 O O . LEU A 1 176 ? 20.831 29.065 58.579 1.00 33.57 242 LEU A O 1
ATOM 1261 N N . LYS A 1 177 ? 19.403 29.840 57.024 1.00 33.27 243 LYS A N 1
ATOM 1262 C CA . LYS A 1 177 ? 20.105 31.115 56.887 1.00 35.40 243 LYS A CA 1
ATOM 1263 C C . LYS A 1 177 ? 19.896 31.957 58.143 1.00 36.38 243 LYS A C 1
ATOM 1264 O O . LYS A 1 177 ? 20.653 32.899 58.399 1.00 37.90 243 LYS A O 1
ATOM 1270 N N . TYR A 1 178 ? 18.873 31.611 58.924 1.00 33.77 244 TYR A N 1
ATOM 1271 C CA . TYR A 1 178 ? 18.562 32.344 60.146 1.00 33.14 244 TYR A CA 1
ATOM 1272 C C . TYR A 1 178 ? 18.657 31.544 61.436 1.00 31.02 244 TYR A C 1
ATOM 1273 O O . TYR A 1 178 ? 19.009 32.096 62.479 1.00 30.95 244 TYR A O 1
ATOM 1282 N N . PHE A 1 179 ? 18.358 30.251 61.372 1.00 28.06 245 PHE A N 1
ATOM 1283 C CA . PHE A 1 179 ? 18.408 29.405 62.564 1.00 28.19 245 PHE A CA 1
ATOM 1284 C C . PHE A 1 179 ? 19.376 28.243 62.417 1.00 28.01 245 PHE A C 1
ATOM 1285 O O . PHE A 1 179 ? 19.482 27.651 61.347 1.00 27.24 245 PHE A O 1
ATOM 1293 N N . PRO A 1 180 ? 20.088 27.902 63.501 1.00 26.89 246 PRO A N 1
ATOM 1294 C CA . PRO A 1 180 ? 21.047 26.796 63.515 1.00 28.01 246 PRO A CA 1
ATOM 1295 C C . PRO A 1 180 ? 20.203 25.522 63.404 1.00 28.63 246 PRO A C 1
ATOM 1296 O O . PRO A 1 180 ? 19.055 25.503 63.854 1.00 28.01 246 PRO A O 1
ATOM 1300 N N . ILE A 1 181 ? 20.756 24.458 62.832 1.00 29.28 247 ILE A N 1
ATOM 1301 C CA . ILE A 1 181 ? 19.991 23.223 62.692 1.00 29.76 247 ILE A CA 1
ATOM 1302 C C . ILE A 1 181 ? 19.501 22.701 64.053 1.00 29.62 247 ILE A C 1
ATOM 1303 O O . ILE A 1 181 ? 18.453 22.064 64.134 1.00 29.38 247 ILE A O 1
ATOM 1308 N N . GLU A 1 182 ? 20.247 22.994 65.116 1.00 29.77 248 GLU A N 1
ATOM 1309 C CA . GLU A 1 182 ? 19.889 22.562 66.471 1.00 31.09 248 GLU A CA 1
ATOM 1310 C C . GLU A 1 182 ? 18.503 23.029 66.942 1.00 30.27 248 GLU A C 1
ATOM 1311 O O . GLU A 1 182 ? 17.908 22.405 67.820 1.00 32.08 248 GLU A O 1
ATOM 1317 N N . GLN A 1 183 ? 17.999 24.128 66.386 1.00 29.16 249 GLN A N 1
ATOM 1318 C CA . GLN A 1 183 ? 16.692 24.650 66.799 1.00 28.40 249 GLN A CA 1
ATOM 1319 C C . GLN A 1 183 ? 15.523 24.027 66.056 1.00 27.00 249 GLN A C 1
ATOM 1320 O O . GLN A 1 183 ? 14.366 24.374 66.297 1.00 29.37 249 GLN A O 1
ATOM 1326 N N . PHE A 1 184 ? 15.826 23.100 65.156 1.00 26.31 250 PHE A N 1
ATOM 1327 C CA . PHE A 1 184 ? 14.793 22.406 64.395 1.00 26.76 250 PHE A CA 1
ATOM 1328 C C . PHE A 1 184 ? 14.671 20.963 64.863 1.00 26.21 250 PHE A C 1
ATOM 1329 O O . PHE A 1 184 ? 15.637 20.365 65.333 1.00 26.04 250 PHE A O 1
ATOM 1337 N N . HIS A 1 185 ? 13.475 20.409 64.725 1.00 23.92 251 HIS A N 1
ATOM 1338 C CA . HIS A 1 185 ? 13.255 19.008 65.025 1.00 24.81 251 HIS A CA 1
ATOM 1339 C C . HIS A 1 185 ? 12.331 18.496 63.931 1.00 24.68 251 HIS A C 1
ATOM 1340 O O . HIS A 1 185 ? 11.269 19.078 63.680 1.00 23.64 251 HIS A O 1
ATOM 1347 N N . VAL A 1 186 ? 12.748 17.422 63.272 1.00 22.91 252 VAL A N 1
ATOM 1348 C CA . VAL A 1 186 ? 11.971 16.828 62.191 1.00 24.04 252 VAL A CA 1
ATOM 1349 C C . VAL A 1 186 ? 11.157 15.641 62.698 1.00 26.07 252 VAL A C 1
ATOM 1350 O O . VAL A 1 186 ? 11.700 14.692 63.262 1.00 26.13 252 VAL A O 1
ATOM 1354 N N . VAL A 1 187 ? 9.851 15.707 62.496 1.00 26.09 253 VAL A N 1
ATOM 1355 C CA . VAL A 1 187 ? 8.954 14.641 62.910 1.00 25.07 253 VAL A CA 1
ATOM 1356 C C . VAL A 1 187 ? 8.686 13.761 61.687 1.00 26.62 253 VAL A C 1
ATOM 1357 O O . VAL A 1 187 ? 8.404 14.273 60.601 1.00 27.99 253 VAL A O 1
ATOM 1361 N N . ASP A 1 188 ? 8.809 12.447 61.860 1.00 27.19 254 ASP A N 1
ATOM 1362 C CA . ASP A 1 188 ? 8.559 11.487 60.782 1.00 27.56 254 ASP A CA 1
ATOM 1363 C C . ASP A 1 188 ? 7.047 11.336 60.710 1.00 27.52 254 ASP A C 1
ATOM 1364 O O . ASP A 1 188 ? 6.446 10.666 61.552 1.00 29.66 254 ASP A O 1
ATOM 1369 N N . GLY A 1 189 ? 6.435 11.967 59.715 1.00 28.59 255 GLY A N 1
ATOM 1370 C CA . GLY A 1 189 ? 4.990 11.900 59.567 1.00 29.39 255 GLY A CA 1
ATOM 1371 C C . GLY A 1 189 ? 4.445 10.544 59.163 1.00 30.47 255 GLY A C 1
ATOM 1372 O O . GLY A 1 189 ? 3.286 10.234 59.443 1.00 28.69 255 GLY A O 1
ATOM 1373 N N . ASP A 1 190 ? 5.257 9.742 58.477 1.00 31.95 256 ASP A N 1
ATOM 1374 C CA . ASP A 1 190 ? 4.807 8.413 58.075 1.00 32.99 256 ASP A CA 1
ATOM 1375 C C . ASP A 1 190 ? 4.712 7.561 59.338 1.00 32.93 256 ASP A C 1
ATOM 1376 O O . ASP A 1 190 ? 3.775 6.786 59.489 1.00 33.07 256 ASP A O 1
ATOM 1381 N N . ARG A 1 191 ? 5.685 7.711 60.240 1.00 33.51 257 ARG A N 1
ATOM 1382 C CA . ARG A 1 191 ? 5.689 6.959 61.494 1.00 34.97 257 ARG A CA 1
ATOM 1383 C C . ARG A 1 191 ? 4.639 7.497 62.456 1.00 33.55 257 ARG A C 1
ATOM 1384 O O . ARG A 1 191 ? 4.133 6.755 63.293 1.00 33.04 257 ARG A O 1
ATOM 1392 N N . LEU A 1 192 ? 4.322 8.787 62.346 1.00 32.00 258 LEU A N 1
ATOM 1393 C CA . LEU A 1 192 ? 3.317 9.387 63.220 1.00 32.28 258 LEU A CA 1
ATOM 1394 C C . LEU A 1 192 ? 1.974 8.740 62.933 1.00 32.23 258 LEU A C 1
ATOM 1395 O O . LEU A 1 192 ? 1.088 8.693 63.784 1.00 33.63 258 LEU A O 1
ATOM 1400 N N . ILE A 1 193 ? 1.819 8.255 61.713 1.00 33.73 259 ILE A N 1
ATOM 1401 C CA . ILE A 1 193 ? 0.579 7.610 61.321 1.00 36.43 259 ILE A CA 1
ATOM 1402 C C . ILE A 1 193 ? 0.533 6.155 61.796 1.00 38.19 259 ILE A C 1
ATOM 1403 O O . ILE A 1 193 ? -0.488 5.713 62.319 1.00 38.60 259 ILE A O 1
ATOM 1408 N N . THR A 1 194 ? 1.641 5.429 61.636 1.00 38.59 260 THR A N 1
ATOM 1409 C CA . THR A 1 194 ? 1.711 4.013 62.022 1.00 40.74 260 THR A CA 1
ATOM 1410 C C . THR A 1 194 ? 2.052 3.713 63.487 1.00 41.54 260 THR A C 1
ATOM 1411 O O . THR A 1 194 ? 1.445 2.829 64.093 1.00 44.09 260 THR A O 1
ATOM 1415 N N . GLU A 1 195 ? 3.018 4.437 64.050 1.00 41.43 261 GLU A N 1
ATOM 1416 C CA . GLU A 1 195 ? 3.440 4.237 65.444 1.00 40.62 261 GLU A CA 1
ATOM 1417 C C . GLU A 1 195 ? 3.837 5.601 66.017 1.00 38.07 261 GLU A C 1
ATOM 1418 O O . GLU A 1 195 ? 5.013 5.963 66.038 1.00 36.61 261 GLU A O 1
ATOM 1424 N N . PRO A 1 196 ? 2.852 6.362 66.511 1.00 35.75 262 PRO A N 1
ATOM 1425 C CA . PRO A 1 196 ? 2.991 7.702 67.089 1.00 34.09 262 PRO A CA 1
ATOM 1426 C C . PRO A 1 196 ? 3.865 7.950 68.321 1.00 33.20 262 PRO A C 1
ATOM 1427 O O . PRO A 1 196 ? 4.754 8.811 68.297 1.00 33.84 262 PRO A O 1
ATOM 1431 N N . LEU A 1 197 ? 3.604 7.218 69.397 1.00 29.85 263 LEU A N 1
ATOM 1432 C CA . LEU A 1 197 ? 4.313 7.452 70.646 1.00 30.94 263 LEU A CA 1
ATOM 1433 C C . LEU A 1 197 ? 5.804 7.791 70.564 1.00 28.98 263 LEU A C 1
ATOM 1434 O O . LEU A 1 197 ? 6.226 8.809 71.097 1.00 29.45 263 LEU A O 1
ATOM 1439 N N . PRO A 1 198 ? 6.617 6.957 69.896 1.00 28.89 264 PRO A N 1
ATOM 1440 C CA . PRO A 1 198 ? 8.054 7.245 69.796 1.00 27.95 264 PRO A CA 1
ATOM 1441 C C . PRO A 1 198 ? 8.372 8.628 69.209 1.00 29.02 264 PRO A C 1
ATOM 1442 O O . PRO A 1 198 ? 9.291 9.317 69.672 1.00 28.11 264 PRO A O 1
ATOM 1446 N N . GLU A 1 199 ? 7.623 9.028 68.185 1.00 27.72 265 GLU A N 1
ATOM 1447 C CA . GLU A 1 199 ? 7.840 10.335 67.570 1.00 27.58 265 GLU A CA 1
ATOM 1448 C C . GLU A 1 199 ? 7.481 11.449 68.556 1.00 27.33 265 GLU A C 1
ATOM 1449 O O . GLU A 1 199 ? 8.187 12.455 68.650 1.00 26.71 265 GLU A O 1
ATOM 1455 N N . LEU A 1 200 ? 6.385 11.272 69.290 1.00 26.95 266 LEU A N 1
ATOM 1456 C CA . LEU A 1 200 ? 5.968 12.279 70.256 1.00 28.05 266 LEU A CA 1
ATOM 1457 C C . LEU A 1 200 ? 6.955 12.362 71.415 1.00 29.77 266 LEU A C 1
ATOM 1458 O O . LEU A 1 200 ? 7.163 13.433 71.995 1.00 30.35 266 LEU A O 1
ATOM 1463 N N . GLN A 1 201 ? 7.572 11.236 71.748 1.00 30.74 267 GLN A N 1
ATOM 1464 C CA . GLN A 1 201 ? 8.534 11.224 72.839 1.00 31.82 267 GLN A CA 1
ATOM 1465 C C . GLN A 1 201 ? 9.791 11.992 72.471 1.00 29.29 267 GLN A C 1
ATOM 1466 O O . GLN A 1 201 ? 10.413 12.609 73.331 1.00 31.17 267 GLN A O 1
ATOM 1472 N N . LEU A 1 202 ? 10.164 11.978 71.197 1.00 28.81 268 LEU A N 1
ATOM 1473 C CA . LEU A 1 202 ? 11.336 12.740 70.781 1.00 27.62 268 LEU A CA 1
ATOM 1474 C C . LEU A 1 202 ? 10.986 14.223 70.886 1.00 25.44 268 LEU A C 1
ATOM 1475 O O . LEU A 1 202 ? 11.802 15.027 71.327 1.00 27.74 268 LEU A O 1
ATOM 1480 N N . VAL A 1 203 ? 9.767 14.586 70.492 1.00 25.50 269 VAL A N 1
ATOM 1481 C CA . VAL A 1 203 ? 9.357 15.988 70.567 1.00 26.91 269 VAL A CA 1
ATOM 1482 C C . VAL A 1 203 ? 9.371 16.476 72.009 1.00 27.67 269 VAL A C 1
ATOM 1483 O O . VAL A 1 203 ? 9.712 17.625 72.277 1.00 28.15 269 VAL A O 1
ATOM 1487 N N . GLU A 1 204 ? 9.003 15.596 72.936 1.00 29.91 270 GLU A N 1
ATOM 1488 C CA . GLU A 1 204 ? 8.991 15.952 74.352 1.00 32.84 270 GLU A CA 1
ATOM 1489 C C . GLU A 1 204 ? 10.390 16.336 74.815 1.00 32.23 270 GLU A C 1
ATOM 1490 O O . GLU A 1 204 ? 10.564 17.330 75.508 1.00 33.63 270 GLU A O 1
ATOM 1496 N N . LYS A 1 205 ? 11.387 15.552 74.425 1.00 34.15 271 LYS A N 1
ATOM 1497 C CA . LYS A 1 205 ? 12.760 15.839 74.809 1.00 35.31 271 LYS A CA 1
ATOM 1498 C C . LYS A 1 205 ? 13.270 17.080 74.099 1.00 33.94 271 LYS A C 1
ATOM 1499 O O . LYS A 1 205 ? 13.988 17.885 74.685 1.00 35.41 271 LYS A O 1
ATOM 1505 N N . PHE A 1 206 ? 12.886 17.252 72.842 1.00 31.83 272 PHE A N 1
ATOM 1506 C CA . PHE A 1 206 ? 13.316 18.424 72.092 1.00 30.22 272 PHE A CA 1
ATOM 1507 C C . PHE A 1 206 ? 12.820 19.695 72.783 1.00 30.65 272 PHE A C 1
ATOM 1508 O O . PHE A 1 206 ? 13.531 20.699 72.832 1.00 29.83 272 PHE A O 1
ATOM 1516 N N . LEU A 1 207 ? 11.605 19.639 73.329 1.00 30.96 273 LEU A N 1
ATOM 1517 C CA . LEU A 1 207 ? 11.011 20.787 74.023 1.00 32.73 273 LEU A CA 1
ATOM 1518 C C . LEU A 1 207 ? 11.351 20.859 75.512 1.00 33.70 273 LEU A C 1
ATOM 1519 O O . LEU A 1 207 ? 10.781 21.672 76.240 1.00 33.65 273 LEU A O 1
ATOM 1524 N N . ASN A 1 208 ? 12.266 20.005 75.964 1.00 35.63 274 ASN A N 1
ATOM 1525 C CA . ASN A 1 208 ? 12.673 19.985 77.366 1.00 37.52 274 ASN A CA 1
ATOM 1526 C C . ASN A 1 208 ? 11.498 19.718 78.297 1.00 38.01 274 ASN A C 1
ATOM 1527 O O . ASN A 1 208 ? 11.436 20.254 79.404 1.00 39.21 274 ASN A O 1
ATOM 1532 N N . LEU A 1 209 ? 10.566 18.888 77.844 1.00 38.00 275 LEU A N 1
ATOM 1533 C CA . LEU A 1 209 ? 9.400 18.539 78.644 1.00 37.86 275 LEU A CA 1
ATOM 1534 C C . LEU A 1 209 ? 9.524 17.127 79.204 1.00 38.37 275 LEU A C 1
ATOM 1535 O O . LEU A 1 209 ? 10.027 16.225 78.535 1.00 37.75 275 LEU A O 1
ATOM 1540 N N . PRO A 1 210 ? 9.074 16.921 80.450 1.00 39.04 276 PRO A N 1
ATOM 1541 C CA . PRO A 1 210 ? 9.160 15.581 81.035 1.00 39.38 276 PRO A CA 1
ATOM 1542 C C . PRO A 1 210 ? 8.163 14.674 80.320 1.00 39.42 276 PRO A C 1
ATOM 1543 O O . PRO A 1 210 ? 7.139 15.140 79.824 1.00 38.36 276 PRO A O 1
ATOM 1547 N N . PRO A 1 211 ? 8.449 13.366 80.258 1.00 39.87 277 PRO A N 1
ATOM 1548 C CA . PRO A 1 211 ? 7.546 12.427 79.589 1.00 40.21 277 PRO A CA 1
ATOM 1549 C C . PRO A 1 211 ? 6.189 12.340 80.286 1.00 40.08 277 PRO A C 1
ATOM 1550 O O . PRO A 1 211 ? 6.119 12.046 81.478 1.00 41.44 277 PRO A O 1
ATOM 1554 N N . ARG A 1 212 ? 5.114 12.594 79.543 1.00 40.06 278 ARG A N 1
ATOM 1555 C CA . ARG A 1 212 ? 3.769 12.544 80.112 1.00 41.76 278 ARG A CA 1
ATOM 1556 C C . ARG A 1 212 ? 2.738 11.927 79.179 1.00 42.03 278 ARG A C 1
ATOM 1557 O O . ARG A 1 212 ? 1.710 11.429 79.627 1.00 43.23 278 ARG A O 1
ATOM 1565 N N . ILE A 1 213 ? 3.005 11.963 77.879 1.00 42.08 279 ILE A N 1
ATOM 1566 C CA . ILE A 1 213 ? 2.083 11.373 76.923 1.00 40.81 279 ILE A CA 1
ATOM 1567 C C . ILE A 1 213 ? 2.332 9.868 76.960 1.00 41.23 279 ILE A C 1
ATOM 1568 O O . ILE A 1 213 ? 3.470 9.416 76.843 1.00 39.72 279 ILE A O 1
ATOM 1573 N N . SER A 1 214 ? 1.268 9.096 77.138 1.00 43.25 280 SER A N 1
ATOM 1574 C CA . SER A 1 214 ? 1.397 7.646 77.222 1.00 44.83 280 SER A CA 1
ATOM 1575 C C . SER A 1 214 ? 0.586 6.911 76.170 1.00 46.26 280 SER A C 1
ATOM 1576 O O . SER A 1 214 ? -0.227 7.504 75.462 1.00 43.74 280 SER A O 1
ATOM 1579 N N . GLN A 1 215 ? 0.813 5.604 76.093 1.00 49.88 281 GLN A N 1
ATOM 1580 C CA . GLN A 1 215 ? 0.127 4.744 75.138 1.00 53.87 281 GLN A CA 1
ATOM 1581 C C . GLN A 1 215 ? -1.376 4.747 75.394 1.00 54.45 281 GLN A C 1
ATOM 1582 O O . GLN A 1 215 ? -2.169 4.483 74.495 1.00 53.69 281 GLN A O 1
ATOM 1588 N N . TYR A 1 216 ? -1.760 5.047 76.629 1.00 55.47 282 TYR A N 1
ATOM 1589 C CA . TYR A 1 216 ? -3.168 5.099 76.992 1.00 58.04 282 TYR A CA 1
ATOM 1590 C C . TYR A 1 216 ? -3.872 6.232 76.240 1.00 57.66 282 TYR A C 1
ATOM 1591 O O . TYR A 1 216 ? -5.063 6.146 75.928 1.00 57.15 282 TYR A O 1
ATOM 1600 N N . ASN A 1 217 ? -3.117 7.285 75.943 1.00 56.33 283 ASN A N 1
ATOM 1601 C CA . ASN A 1 217 ? -3.637 8.460 75.245 1.00 54.72 283 ASN A CA 1
ATOM 1602 C C . ASN A 1 217 ? -3.944 8.242 73.759 1.00 53.28 283 ASN A C 1
ATOM 1603 O O . ASN A 1 217 ? -4.701 9.004 73.160 1.00 50.77 283 ASN A O 1
ATOM 1608 N N . LEU A 1 218 ? -3.365 7.203 73.169 1.00 53.51 284 LEU A N 1
ATOM 1609 C CA . LEU A 1 218 ? -3.571 6.923 71.750 1.00 54.69 284 LEU A CA 1
ATOM 1610 C C . LEU A 1 218 ? -4.151 5.528 71.518 1.00 55.91 284 LEU A C 1
ATOM 1611 O O . LEU A 1 218 ? -3.676 4.546 72.094 1.00 56.90 284 LEU A O 1
ATOM 1616 N N . TYR A 1 219 ? -5.175 5.437 70.675 1.00 56.70 285 TYR A N 1
ATOM 1617 C CA . TYR A 1 219 ? -5.791 4.142 70.377 1.00 57.84 285 TYR A CA 1
ATOM 1618 C C . TYR A 1 219 ? -6.084 4.048 68.883 1.00 57.81 285 TYR A C 1
ATOM 1619 O O . TYR A 1 219 ? -6.501 5.030 68.266 1.00 57.13 285 TYR A O 1
ATOM 1628 N N . PHE A 1 220 ? -5.868 2.873 68.298 1.00 58.23 286 PHE A N 1
ATOM 1629 C CA . PHE A 1 220 ? -6.094 2.710 66.869 1.00 58.96 286 PHE A CA 1
ATOM 1630 C C . PHE A 1 220 ? -7.543 2.460 66.464 1.00 59.93 286 PHE A C 1
ATOM 1631 O O . PHE A 1 220 ? -8.202 1.547 66.967 1.00 60.33 286 PHE A O 1
ATOM 1639 N N . ASN A 1 221 ? -8.022 3.285 65.536 1.00 60.26 287 ASN A N 1
ATOM 1640 C CA . ASN A 1 221 ? -9.382 3.196 65.021 1.00 61.43 287 ASN A CA 1
ATOM 1641 C C . ASN A 1 221 ? -9.321 2.554 63.637 1.00 62.25 287 ASN A C 1
ATOM 1642 O O . ASN A 1 221 ? -9.030 3.227 62.648 1.00 62.30 287 ASN A O 1
ATOM 1647 N N . ALA A 1 222 ? -9.589 1.253 63.570 1.00 63.10 288 ALA A N 1
ATOM 1648 C CA . ALA A 1 222 ? -9.549 0.534 62.299 1.00 64.40 288 ALA A CA 1
ATOM 1649 C C . ALA A 1 222 ? -10.503 1.133 61.266 1.00 64.61 288 ALA A C 1
ATOM 1650 O O . ALA A 1 222 ? -10.223 1.116 60.066 1.00 63.47 288 ALA A O 1
ATOM 1652 N N . THR A 1 223 ? -11.629 1.660 61.738 1.00 65.27 289 THR A N 1
ATOM 1653 C CA . THR A 1 223 ? -12.621 2.265 60.856 1.00 66.96 289 THR A CA 1
ATOM 1654 C C . THR A 1 223 ? -12.035 3.468 60.115 1.00 68.09 289 THR A C 1
ATOM 1655 O O . THR A 1 223 ? -11.968 3.474 58.884 1.00 69.35 289 THR A O 1
ATOM 1659 N N . ARG A 1 224 ? -11.611 4.481 60.867 1.00 67.79 290 ARG A N 1
ATOM 1660 C CA . ARG A 1 224 ? -11.037 5.685 60.272 1.00 67.51 290 ARG A CA 1
ATOM 1661 C C . ARG A 1 224 ? -9.693 5.402 59.600 1.00 66.69 290 ARG A C 1
ATOM 1662 O O . ARG A 1 224 ? -9.300 6.101 58.666 1.00 66.44 290 ARG A O 1
ATOM 1664 N N . GLY A 1 225 ? -8.996 4.374 60.080 1.00 65.70 291 GLY A N 1
ATOM 1665 C CA . GLY A 1 225 ? -7.706 4.016 59.512 1.00 63.52 291 GLY A CA 1
ATOM 1666 C C . GLY A 1 225 ? -6.533 4.740 60.151 1.00 62.53 291 GLY A C 1
ATOM 1667 O O . GLY A 1 225 ? -5.386 4.562 59.737 1.00 62.47 291 GLY A O 1
ATOM 1668 N N . PHE A 1 226 ? -6.819 5.561 61.158 1.00 60.64 292 PHE A N 1
ATOM 1669 C CA . PHE A 1 226 ? -5.785 6.317 61.858 1.00 58.19 292 PHE A CA 1
ATOM 1670 C C . PHE A 1 226 ? -5.946 6.175 63.366 1.00 57.05 292 PHE A C 1
ATOM 1671 O O . PHE A 1 226 ? -6.905 5.573 63.850 1.00 56.48 292 PHE A O 1
ATOM 1679 N N . TYR A 1 227 ? -5.001 6.754 64.099 1.00 55.89 293 TYR A N 1
ATOM 1680 C CA . TYR A 1 227 ? -5.023 6.751 65.559 1.00 55.05 293 TYR A CA 1
ATOM 1681 C C . TYR A 1 227 ? -5.892 7.930 66.007 1.00 55.22 293 TYR A C 1
ATOM 1682 O O . TYR A 1 227 ? -5.930 8.967 65.341 1.00 53.68 293 TYR A O 1
ATOM 1691 N N . CYS A 1 228 ? -6.599 7.769 67.121 1.00 56.12 294 CYS A N 1
ATOM 1692 C CA . CYS A 1 228 ? -7.434 8.843 67.651 1.00 57.02 294 CYS A CA 1
ATOM 1693 C C . CYS A 1 228 ? -6.968 9.114 69.077 1.00 56.75 294 CYS A C 1
ATOM 1694 O O . CYS A 1 228 ? -6.308 8.274 69.692 1.00 54.53 294 CYS A O 1
ATOM 1697 N N . LEU A 1 229 ? -7.309 10.284 69.603 1.00 57.97 295 LEU A N 1
ATOM 1698 C CA . LEU A 1 229 ? -6.877 10.655 70.942 1.00 60.63 295 LEU A CA 1
ATOM 1699 C C . LEU A 1 229 ? -7.847 10.251 72.045 1.00 62.69 295 LEU A C 1
ATOM 1700 O O . LEU A 1 229 ? -9.065 10.353 71.891 1.00 63.19 295 LEU A O 1
ATOM 1705 N N . ARG A 1 230 ? -7.289 9.784 73.159 1.00 63.75 296 ARG A N 1
ATOM 1706 C CA . ARG A 1 230 ? -8.085 9.375 74.307 1.00 65.39 296 ARG A CA 1
ATOM 1707 C C . ARG A 1 230 ? -7.657 10.246 75.481 1.00 66.42 296 ARG A C 1
ATOM 1708 O O . ARG A 1 230 ? -6.550 10.105 76.002 1.00 65.28 296 ARG A O 1
ATOM 1716 N N . PHE A 1 231 ? -8.538 11.153 75.885 1.00 68.31 297 PHE A N 1
ATOM 1717 C CA . PHE A 1 231 ? -8.252 12.075 76.977 1.00 72.08 297 PHE A CA 1
ATOM 1718 C C . PHE A 1 231 ? -8.588 11.531 78.365 1.00 73.47 297 PHE A C 1
ATOM 1719 O O . PHE A 1 231 ? -7.699 11.120 79.115 1.00 73.61 297 PHE A O 1
ATOM 1727 N N . ASN A 1 232 ? -9.873 11.548 78.706 1.00 75.12 298 ASN A N 1
ATOM 1728 C CA . ASN A 1 232 ? -10.335 11.065 80.002 1.00 76.06 298 ASN A CA 1
ATOM 1729 C C . ASN A 1 232 ? -10.827 9.621 79.895 1.00 77.01 298 ASN A C 1
ATOM 1730 O O . ASN A 1 232 ? -10.352 8.852 79.054 1.00 76.62 298 ASN A O 1
ATOM 1732 N N . GLU A 1 233 ? -11.780 9.259 80.750 1.00 77.84 299 GLU A N 1
ATOM 1733 C CA . GLU A 1 233 ? -12.335 7.908 80.751 1.00 78.30 299 GLU A CA 1
ATOM 1734 C C . GLU A 1 233 ? -13.440 7.778 79.704 1.00 78.29 299 GLU A C 1
ATOM 1735 O O . GLU A 1 233 ? -13.634 6.706 79.120 1.00 78.05 299 GLU A O 1
ATOM 1737 N N . ILE A 1 234 ? -14.158 8.874 79.472 1.00 77.84 300 ILE A N 1
ATOM 1738 C CA . ILE A 1 234 ? -15.246 8.891 78.498 1.00 77.55 300 ILE A CA 1
ATOM 1739 C C . ILE A 1 234 ? -15.074 10.040 77.506 1.00 76.91 300 ILE A C 1
ATOM 1740 O O . ILE A 1 234 ? -16.043 10.704 77.131 1.00 76.56 300 ILE A O 1
ATOM 1742 N N . PHE A 1 235 ? -13.832 10.268 77.088 1.00 75.94 301 PHE A N 1
ATOM 1743 C CA . PHE A 1 235 ? -13.529 11.330 76.139 1.00 74.78 301 PHE A CA 1
ATOM 1744 C C . PHE A 1 235 ? -12.510 10.853 75.109 1.00 73.82 301 PHE A C 1
ATOM 1745 O O . PHE A 1 235 ? -11.333 10.669 75.419 1.00 73.28 301 PHE A O 1
ATOM 1747 N N . ASN A 1 236 ? -12.986 10.640 73.886 1.00 73.40 302 ASN A N 1
ATOM 1748 C CA . ASN A 1 236 ? -12.153 10.197 72.772 1.00 72.93 302 ASN A CA 1
ATOM 1749 C C . ASN A 1 236 ? -12.305 11.235 71.670 1.00 72.40 302 ASN A C 1
ATOM 1750 O O . ASN A 1 236 ? -13.389 11.790 71.480 1.00 72.55 302 ASN A O 1
ATOM 1755 N N . LYS A 1 237 ? -11.226 11.500 70.942 1.00 71.60 303 LYS A N 1
ATOM 1756 C CA . LYS A 1 237 ? -11.270 12.491 69.876 1.00 70.67 303 LYS A CA 1
ATOM 1757 C C . LYS A 1 237 ? -10.469 12.097 68.648 1.00 69.54 303 LYS A C 1
ATOM 1758 O O . LYS A 1 237 ? -9.272 11.824 68.737 1.00 69.05 303 LYS A O 1
ATOM 1764 N N . CYS A 1 238 ? -11.137 12.066 67.501 1.00 68.92 304 CYS A N 1
ATOM 1765 C CA . CYS A 1 238 ? -10.468 11.752 66.248 1.00 69.99 304 CYS A CA 1
ATOM 1766 C C . CYS A 1 238 ? -10.313 13.074 65.501 1.00 70.49 304 CYS A C 1
ATOM 1767 O O . CYS A 1 238 ? -10.983 14.056 65.827 1.00 70.97 304 CYS A O 1
ATOM 1770 N N . LEU A 1 239 ? -9.434 13.106 64.506 1.00 71.09 305 LEU A N 1
ATOM 1771 C CA . LEU A 1 239 ? -9.207 14.332 63.754 1.00 72.48 305 LEU A CA 1
ATOM 1772 C C . LEU A 1 239 ? -10.142 14.474 62.558 1.00 73.34 305 LEU A C 1
ATOM 1773 O O . LEU A 1 239 ? -10.571 13.481 61.969 1.00 73.61 305 LEU A O 1
ATOM 1778 N N . ALA A 1 240 ? -10.455 15.721 62.215 1.00 74.06 306 ALA A N 1
ATOM 1779 C CA . ALA A 1 240 ? -11.345 16.032 61.099 1.00 74.87 306 ALA A CA 1
ATOM 1780 C C . ALA A 1 240 ? -11.013 15.213 59.854 1.00 74.98 306 ALA A C 1
ATOM 1781 O O . ALA A 1 240 ? -9.84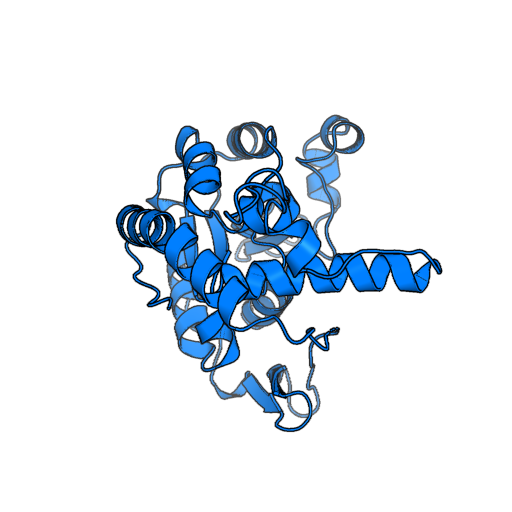5 15.054 59.497 1.00 74.69 306 ALA A O 1
ATOM 1783 N N . ARG A 1 245 ? -8.523 11.971 53.395 1.00 59.86 311 ARG A N 1
ATOM 1784 C CA . ARG A 1 245 ? -9.193 12.233 52.124 1.00 60.17 311 ARG A CA 1
ATOM 1785 C C . ARG A 1 245 ? -8.900 11.109 51.133 1.00 59.76 311 ARG A C 1
ATOM 1786 O O . ARG A 1 245 ? -7.805 10.541 51.134 1.00 60.08 311 ARG A O 1
ATOM 1788 N N . ILE A 1 246 ? -9.883 10.791 50.294 1.00 58.77 312 ILE A N 1
ATOM 1789 C CA . ILE A 1 246 ? -9.734 9.735 49.295 1.00 57.09 312 ILE A CA 1
ATOM 1790 C C . ILE A 1 246 ? -8.766 10.169 48.198 1.00 55.45 312 ILE A C 1
ATOM 1791 O O . ILE A 1 246 ? -9.092 11.016 47.365 1.00 53.65 312 ILE A O 1
ATOM 1793 N N . HIS A 1 247 ? -7.573 9.586 48.200 1.00 54.10 313 HIS A N 1
ATOM 1794 C CA . HIS A 1 247 ? -6.576 9.929 47.203 1.00 54.75 313 HIS A CA 1
ATOM 1795 C C . HIS A 1 247 ? -6.859 9.311 45.847 1.00 53.92 313 HIS A C 1
ATOM 1796 O O . HIS A 1 247 ? -7.520 8.280 45.744 1.00 54.33 313 HIS A O 1
ATOM 1803 N N . PRO A 1 248 ? -6.371 9.954 44.779 1.00 52.71 314 PRO A N 1
ATOM 1804 C CA . PRO A 1 248 ? -6.569 9.453 43.419 1.00 50.61 314 PRO A CA 1
ATOM 1805 C C . PRO A 1 248 ? -5.503 8.424 43.079 1.00 48.98 314 PRO A C 1
ATOM 1806 O O . PRO A 1 248 ? -4.384 8.486 43.587 1.00 46.76 314 PRO A O 1
ATOM 1810 N N . GLU A 1 249 ? -5.856 7.465 42.235 1.00 47.62 315 GLU A N 1
ATOM 1811 C CA . GLU A 1 249 ? -4.894 6.459 41.820 1.00 47.90 315 GLU A CA 1
ATOM 1812 C C . GLU A 1 249 ? -3.995 7.116 40.782 1.00 45.72 315 GLU A C 1
ATOM 1813 O O . GLU A 1 249 ? -4.479 7.692 39.801 1.00 44.50 315 GLU A O 1
ATOM 1819 N N . VAL A 1 250 ? -2.690 7.041 41.003 1.00 42.08 316 VAL A N 1
ATOM 1820 C CA . VAL A 1 250 ? -1.741 7.639 40.080 1.00 40.91 316 VAL A CA 1
ATOM 1821 C C . VAL A 1 250 ? -1.001 6.579 39.275 1.00 41.88 316 VAL A C 1
ATOM 1822 O O . VAL A 1 250 ? -0.631 5.520 39.795 1.00 41.65 316 VAL A O 1
ATOM 1826 N N . ASP A 1 251 ? -0.793 6.884 37.999 1.00 43.42 317 ASP A N 1
ATOM 1827 C CA . ASP A 1 251 ? -0.089 6.007 37.075 1.00 44.89 317 ASP A CA 1
ATOM 1828 C C . ASP A 1 251 ? 1.228 5.575 37.718 1.00 45.53 317 ASP A C 1
ATOM 1829 O O . ASP A 1 251 ? 2.084 6.406 38.016 1.00 46.74 317 ASP A O 1
ATOM 1834 N N . PRO A 1 252 ? 1.397 4.263 37.954 1.00 46.32 318 PRO A N 1
ATOM 1835 C CA . PRO A 1 252 ? 2.607 3.702 38.568 1.00 46.21 318 PRO A CA 1
ATOM 1836 C C . PRO A 1 252 ? 3.894 4.230 37.948 1.00 45.43 318 PRO A C 1
ATOM 1837 O O . PRO A 1 252 ? 4.929 4.304 38.606 1.00 45.11 318 PRO A O 1
ATOM 1841 N N . SER A 1 253 ? 3.811 4.593 36.674 1.00 45.39 319 SER A N 1
ATOM 1842 C CA . SER A 1 253 ? 4.950 5.111 35.930 1.00 45.17 319 SER A CA 1
ATOM 1843 C C . SER A 1 253 ? 5.316 6.510 36.416 1.00 43.26 319 SER A C 1
ATOM 1844 O O . SER A 1 253 ? 6.495 6.844 36.555 1.00 43.87 319 SER A O 1
ATOM 1847 N N . VAL A 1 254 ? 4.299 7.326 36.664 1.00 41.23 320 VAL A N 1
ATOM 1848 C CA . VAL A 1 254 ? 4.517 8.686 37.145 1.00 39.45 320 VAL A CA 1
ATOM 1849 C C . VAL A 1 254 ? 5.081 8.613 38.562 1.00 38.39 320 VAL A C 1
ATOM 1850 O O . VAL A 1 254 ? 6.016 9.333 38.911 1.00 37.45 320 VAL A O 1
ATOM 1854 N N . ILE A 1 255 ? 4.511 7.727 39.369 1.00 36.78 321 ILE A N 1
ATOM 1855 C CA . ILE A 1 255 ? 4.963 7.547 40.736 1.00 38.45 321 ILE A CA 1
ATOM 1856 C C . ILE A 1 255 ? 6.453 7.212 40.749 1.00 38.53 321 ILE A C 1
ATOM 1857 O O . ILE A 1 255 ? 7.199 7.683 41.606 1.00 37.81 321 ILE A O 1
ATOM 1862 N N . THR A 1 256 ? 6.879 6.399 39.790 1.00 38.93 322 THR A N 1
ATOM 1863 C CA . THR A 1 256 ? 8.282 6.000 39.696 1.00 39.19 322 THR A CA 1
ATOM 1864 C C . THR A 1 256 ? 9.190 7.166 39.325 1.00 36.58 322 THR A C 1
ATOM 1865 O O . THR A 1 256 ? 10.278 7.301 39.881 1.00 36.82 322 THR A O 1
ATOM 1869 N N . LYS A 1 257 ? 8.757 8.006 38.392 1.00 33.87 323 LYS A N 1
ATOM 1870 C CA . LYS A 1 257 ? 9.578 9.148 38.009 1.00 35.72 323 LYS A CA 1
ATOM 1871 C C . LYS A 1 257 ? 9.731 10.115 39.182 1.00 32.48 323 LYS A C 1
ATOM 1872 O O . LYS A 1 257 ? 10.833 10.585 39.464 1.00 31.88 323 LYS A O 1
ATOM 1878 N N . LEU A 1 258 ? 8.634 10.401 39.871 1.00 30.70 324 LEU A N 1
ATOM 1879 C CA . LEU A 1 258 ? 8.692 11.297 41.019 1.00 31.85 324 LEU A CA 1
ATOM 1880 C C . LEU A 1 258 ? 9.631 10.760 42.106 1.00 33.32 324 LEU A C 1
ATOM 1881 O O . LEU A 1 258 ? 10.445 11.509 42.653 1.00 32.74 324 LEU A O 1
ATOM 1886 N N . ARG A 1 259 ? 9.532 9.470 42.418 1.00 32.34 325 ARG A N 1
ATOM 1887 C CA . ARG A 1 259 ? 10.402 8.899 43.442 1.00 36.21 325 ARG A CA 1
ATOM 1888 C C . ARG A 1 259 ? 11.874 9.098 43.097 1.00 35.76 325 ARG A C 1
ATOM 1889 O O . ARG A 1 259 ? 12.665 9.506 43.948 1.00 36.39 325 ARG A O 1
ATOM 1897 N N . LYS A 1 260 ? 12.237 8.816 41.852 1.00 34.22 326 LYS A N 1
ATOM 1898 C CA . LYS A 1 260 ? 13.622 8.977 41.424 1.00 37.04 326 LYS A CA 1
ATOM 1899 C C . LYS A 1 260 ? 14.030 10.446 41.498 1.00 34.12 326 LYS A C 1
ATOM 190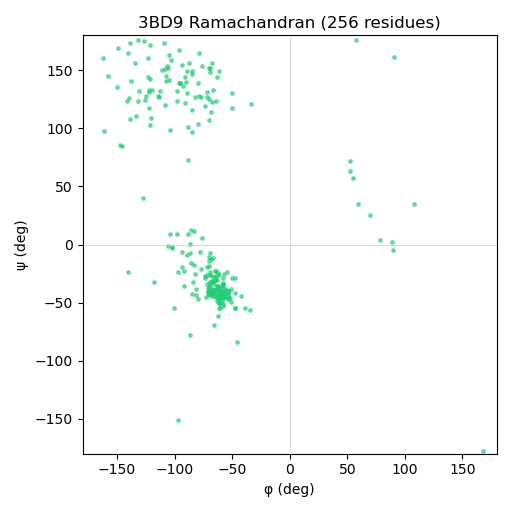0 O O . LYS A 1 260 ? 15.141 10.769 41.910 1.00 33.86 326 LYS A O 1
ATOM 1906 N N . PHE A 1 261 ? 13.122 11.332 41.100 1.00 32.24 327 PHE A N 1
ATOM 1907 C CA . PHE A 1 261 ? 13.376 12.774 41.144 1.00 32.10 327 PHE A CA 1
ATOM 1908 C C . PHE A 1 261 ? 13.728 13.260 42.566 1.00 30.58 327 PHE A C 1
ATOM 1909 O O . PHE A 1 261 ? 14.731 13.940 42.767 1.00 32.70 327 PHE A O 1
ATOM 1917 N N . PHE A 1 262 ? 12.905 12.901 43.545 1.00 29.15 328 PHE A N 1
ATOM 1918 C CA . PHE A 1 262 ? 13.120 13.311 44.934 1.00 28.67 328 PHE A CA 1
ATOM 1919 C C . PHE A 1 262 ? 14.327 12.660 45.598 1.00 28.86 328 PHE A C 1
ATOM 1920 O O . PHE A 1 262 ? 14.980 13.274 46.443 1.00 27.55 328 PHE A O 1
ATOM 1928 N N . HIS A 1 263 ? 14.616 11.422 45.212 1.00 29.54 329 HIS A N 1
ATOM 1929 C CA . HIS A 1 263 ? 15.706 10.666 45.804 1.00 31.05 329 HIS A CA 1
ATOM 1930 C C . HIS A 1 263 ? 16.943 11.453 46.221 1.00 30.64 329 HIS A C 1
ATOM 1931 O O . HIS A 1 263 ? 17.345 11.389 47.380 1.00 31.28 329 HIS A O 1
ATOM 1938 N N . PRO A 1 264 ? 17.566 12.204 45.299 1.00 30.10 330 PRO A N 1
ATOM 1939 C CA . PRO A 1 264 ? 18.754 12.951 45.735 1.00 28.50 330 PRO A CA 1
ATOM 1940 C C . PRO A 1 264 ? 18.446 14.078 46.729 1.00 28.58 330 PRO A C 1
ATOM 1941 O O . PRO A 1 264 ? 19.267 14.401 47.583 1.00 25.32 330 PRO A O 1
ATOM 1945 N N . PHE A 1 265 ? 17.270 14.689 46.621 1.00 28.29 331 PHE A N 1
ATOM 1946 C CA . PHE A 1 265 ? 16.916 15.746 47.567 1.00 27.39 331 PHE A CA 1
ATOM 1947 C C . PHE A 1 265 ? 16.627 15.098 48.911 1.00 26.76 331 PHE A C 1
ATOM 1948 O O . PHE A 1 265 ? 16.924 15.664 49.958 1.00 26.45 331 PHE A O 1
ATOM 1956 N N . ASN A 1 266 ? 16.071 13.887 48.880 1.00 27.77 332 ASN A N 1
ATOM 1957 C CA . ASN A 1 266 ? 15.774 13.168 50.120 1.00 26.72 332 ASN A CA 1
ATOM 1958 C C . ASN A 1 266 ? 17.082 12.864 50.862 1.00 27.25 332 ASN A C 1
ATOM 1959 O O . ASN A 1 266 ? 17.170 13.039 52.084 1.00 25.53 332 ASN A O 1
ATOM 1964 N N . GLN A 1 267 ? 18.101 12.419 50.126 1.00 28.56 333 GLN A N 1
ATOM 1965 C CA . GLN A 1 267 ? 19.384 12.089 50.744 1.00 29.44 333 GLN A CA 1
ATOM 1966 C C . GLN A 1 267 ? 20.013 13.323 51.360 1.00 28.42 333 GLN A C 1
ATOM 1967 O O . GLN A 1 267 ? 20.649 13.251 52.407 1.00 27.33 333 GLN A O 1
ATOM 1973 N N . LYS A 1 268 ? 19.834 14.464 50.711 1.00 29.52 334 LYS A N 1
ATOM 1974 C CA . LYS A 1 268 ? 20.383 15.707 51.236 1.00 29.96 334 LYS A CA 1
ATOM 1975 C C . LYS A 1 268 ? 19.636 16.030 52.535 1.00 27.29 334 LYS A C 1
ATOM 1976 O O . LYS A 1 268 ? 20.231 16.453 53.529 1.00 29.03 334 LYS A O 1
ATOM 1982 N N . PHE A 1 269 ? 18.325 15.820 52.522 1.00 23.82 335 PHE A N 1
ATOM 1983 C CA . PHE A 1 269 ? 17.506 16.087 53.699 1.00 23.82 335 PHE A CA 1
ATOM 1984 C C . PHE A 1 269 ? 17.970 15.265 54.909 1.00 22.40 335 PHE A C 1
ATOM 1985 O O . PHE A 1 269 ? 18.143 15.813 56.004 1.00 21.30 335 PHE A O 1
ATOM 1993 N N . TYR A 1 270 ? 18.174 13.962 54.714 1.00 20.29 336 TYR A N 1
ATOM 1994 C CA . TYR A 1 270 ? 18.625 13.095 55.807 1.00 24.02 336 TYR A CA 1
ATOM 1995 C C . TYR A 1 270 ? 19.962 13.562 56.356 1.00 24.73 336 TYR A C 1
ATOM 1996 O O . TYR A 1 270 ? 20.177 13.589 57.567 1.00 25.68 336 TYR A O 1
ATOM 2005 N N . GLN A 1 271 ? 20.863 13.921 55.451 1.00 26.58 337 GLN A N 1
ATOM 2006 C CA . GLN A 1 271 ? 22.202 14.350 55.827 1.00 30.98 337 GLN A CA 1
ATOM 2007 C C . GLN A 1 271 ? 22.199 15.621 56.662 1.00 30.28 337 GLN A C 1
ATOM 2008 O O . GLN A 1 271 ? 22.904 15.721 57.667 1.00 30.09 337 GLN A O 1
ATOM 2014 N N . ILE A 1 272 ? 21.397 16.590 56.241 1.00 30.72 338 ILE A N 1
ATOM 2015 C CA . ILE A 1 272 ? 21.301 17.859 56.945 1.00 29.23 338 ILE A CA 1
ATOM 2016 C C . ILE A 1 272 ? 20.601 17.750 58.296 1.00 28.27 338 ILE A C 1
ATOM 2017 O O . ILE A 1 272 ? 21.059 18.322 59.282 1.00 29.28 338 ILE A O 1
ATOM 2022 N N . THR A 1 273 ? 19.499 17.011 58.344 1.00 26.68 339 THR A N 1
ATOM 2023 C CA . THR A 1 273 ? 18.739 16.862 59.585 1.00 26.25 339 THR A CA 1
ATOM 2024 C C . THR A 1 273 ? 19.284 15.809 60.541 1.00 26.49 339 THR A C 1
ATOM 2025 O O . THR A 1 273 ? 19.067 15.886 61.750 1.00 24.16 339 THR A O 1
ATOM 2029 N N . GLY A 1 274 ? 19.990 14.825 60.004 1.00 28.01 340 GLY A N 1
ATOM 2030 C CA . GLY A 1 27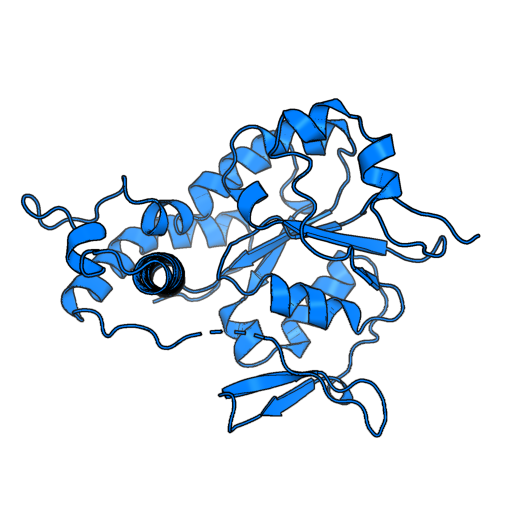4 ? 20.507 13.772 60.856 1.00 26.84 340 GLY A CA 1
ATOM 2031 C C . GLY A 1 274 ? 19.503 12.635 60.970 1.00 25.36 340 GLY A C 1
ATOM 2032 O O . GLY A 1 274 ? 19.790 11.605 61.586 1.00 28.49 340 GLY A O 1
ATOM 2033 N N . ARG A 1 275 ? 18.319 12.814 60.387 1.00 23.76 341 ARG A N 1
ATOM 2034 C CA . ARG A 1 275 ? 17.298 11.768 60.440 1.00 24.52 341 ARG A CA 1
ATOM 2035 C C . ARG A 1 275 ? 17.091 11.083 59.093 1.00 24.39 341 ARG A C 1
ATOM 2036 O O . ARG A 1 275 ? 16.737 11.722 58.107 1.00 25.91 341 ARG A O 1
ATOM 2044 N N . THR A 1 276 ? 17.320 9.781 59.052 1.00 24.34 342 THR A N 1
ATOM 2045 C CA . THR A 1 276 ? 17.105 9.026 57.828 1.00 28.37 342 THR A CA 1
ATOM 2046 C C . THR A 1 276 ? 15.660 8.534 57.899 1.00 28.35 342 THR A C 1
ATOM 2047 O O . THR A 1 276 ? 15.285 7.849 58.839 1.00 28.04 342 THR A O 1
ATOM 2051 N N . LEU A 1 277 ? 14.852 8.896 56.908 1.00 30.94 343 LEU A N 1
ATOM 2052 C CA . LEU A 1 277 ? 13.439 8.526 56.912 1.00 31.52 343 LEU A CA 1
ATOM 2053 C C . LEU A 1 277 ? 13.041 7.359 56.010 1.00 33.59 343 LEU A C 1
ATOM 2054 O O . LEU A 1 277 ? 11.877 6.966 55.967 1.00 34.72 343 LEU A O 1
ATOM 2059 N N . ASN A 1 278 ? 13.996 6.817 55.269 1.00 36.71 344 ASN A N 1
ATOM 2060 C CA . ASN A 1 278 ? 13.708 5.655 54.433 1.00 40.36 344 ASN A CA 1
ATOM 2061 C C . ASN A 1 278 ? 12.554 5.811 53.461 1.00 40.87 344 ASN A C 1
ATOM 2062 O O . ASN A 1 278 ? 11.594 5.034 53.497 1.00 40.22 344 ASN A O 1
ATOM 2067 N N . TRP A 1 279 ? 12.630 6.810 52.596 1.00 39.80 345 TRP A N 1
ATOM 2068 C CA . TRP A 1 279 ? 11.574 6.990 51.625 1.00 40.22 345 TRP A CA 1
ATOM 2069 C C . TRP A 1 279 ? 11.928 6.212 50.372 1.00 44.35 345 TRP A C 1
ATOM 2070 O O . TRP A 1 279 ? 13.099 6.114 50.000 1.00 42.25 345 TRP A O 1
ATOM 2081 N N . PRO A 1 280 ? 10.915 5.629 49.713 1.00 49.32 346 PRO A N 1
ATOM 2082 C CA . PRO A 1 280 ? 11.131 4.854 48.491 1.00 53.03 346 PRO A CA 1
ATOM 2083 C C . PRO A 1 280 ? 11.650 5.753 47.373 1.00 57.00 346 PRO A C 1
ATOM 2084 O O . PRO A 1 280 ? 12.719 5.436 46.800 1.00 59.62 346 PRO A O 1
#

Solvent-accessible surface area: 13004 Å² total; per-residue (Å²): 108,93,107,28,31,55,1,98,0,0,0,0,0,1,83,61,1,25,10,98,20,0,1,3,6,3,49,26,4,87,19,9,27,52,1,76,72,68,27,71,0,0,29,54,97,76,26,49,65,119,25,63,96,87,0,58,130,44,4,39,118,1,106,96,93,34,15,2,0,0,18,0,9,40,0,0,63,36,82,53,0,5,87,38,0,89,166,35,48,51,82,1,52,0,0,0,0,0,34,16,0,3,46,0,0,15,6,14,7,9,80,55,41,55,47,74,105,83,78,138,55,132,71,141,138,3,40,116,36,0,19,47,113,92,87,61,111,23,41,56,185,31,64,3,0,106,14,1,11,4,9,43,11,0,62,51,0,54,157,93,1,70,56,130,35,14,25,7,0,11,1,43,139,5,62,88,91,2,20,69,8,0,70,62,0,5,136,34,11,120,25,61,109,140,8,46,140,100,19,16,53,114,35,88,137,55,36,113,44,2,0,78,80,58,109,104,36,84,80,59,54,148,119,101,82,45,171,8,68,101,61,14,45,87,77,0,99,165,46,2,87,78,72,5,83,83,1,18,141,38,26,67,60,91,11,124,17,80

Sequence (258 aa):
SHMQQLPKAIIIGVRKGGTRALLEMLNLHPAVVKASQEIHFFDNDENYGKGIEWYRKKMPFSYPQQITIEKSPAYFITEEVPERIYKMNSSIKLLIIVREPTTRAISDYTQVLEGKERKNKTYYKFEKLAIDPNTCEVNTKYKAVRTSIYTKHLERWLKYFPIEQFHVVDGDRLITEPLPELQLVEKFLNLPPRISQYNLYFNATRGFYCLRFNEIFNKCLARIHPEVDPSVITKLRKFFHPFNQKFYQITGRTLNWP

GO terms:
  GO:0008467 [heparan sulfate]-glucosamine 3-sulfotransferase activity (F, IDA)
  GO:0015012 heparan sulfate proteoglycan biosynthetic process (P, IDA)
  GO:0000139 Golgi membrane (C, TAS)
  GO:0008467 [heparan sulfate]-glucosamine 3-sulfotransferase activity (F, TAS)
  GO:0015012 heparan sulfate proteoglycan biosynthetic process (P, TAS)
  GO:0050819 negative regulation of coagulation (P, IDA)
  GO:0046596 regulation of viral entry into host cell (P, IDA)
  GO:0005515 protein binding (F, IPI)

B-factor: mean 40.45, std 13.51, range [14.4, 78.3]